Protein AF-A0A6B1HZR2-F1 (afdb_monomer)

Secondary structure (DSSP, 8-state):
-HHHHHHHHHHHHHHHHH-S-SBHHHHHHHH-TTT---EEETTEEE-HHIIIIIIIHHHH--GGGGGTS--SBTTSPPPPSS---TTTHHHHHHHHHHHHHH-TTTEEEETTEEEE-THHHHTHHHHHT---TTSPPPTTS-HHHHHHGGGS-HHHHHT--TTPEEEEPP---BB-B-TTTSSBPPP----

Sequence (191 aa):
AYWINAYNAFTLRGVIDAYPIASVKDAFALSGFFNRQGFVAGGQEMTLDHVENKIIRPTYQEPRIHFAVNCAALSCPQLENRAFTGPDLDARLERALTRFAQDPNHVRLQGKQLHLSKILDWYGEDFTAWFPPDRPNPENMPTIVNYLRPYLLPDLAAGLTEDIAIEYNNYDWALNEDKETGSPRPAADSP

Mean predicted aligned error: 7.38 Å

Radius of gyration: 17.28 Å; Cα contacts (8 Å, |Δi|>4): 250; chains: 1; bounding box: 42×37×46 Å

Solvent-accessible surface area (backbone atoms only — not comparable to full-atom values): 11062 Å² total; per-residue (Å²): 69,69,66,49,41,50,46,36,51,50,44,52,49,47,52,61,75,47,55,87,62,72,27,39,59,49,38,35,66,80,56,40,46,53,72,36,71,74,45,74,56,97,92,38,75,37,21,53,48,45,50,45,70,68,42,48,47,76,72,64,68,55,53,46,49,71,27,60,43,36,73,59,18,56,65,41,42,75,72,70,96,62,79,59,42,78,95,52,33,67,68,46,33,50,50,32,39,33,52,45,41,57,32,67,89,34,33,39,76,56,89,62,34,39,38,32,34,40,65,61,64,80,47,38,72,55,51,68,77,62,54,57,93,93,51,66,80,57,94,74,48,62,56,69,59,61,65,46,44,87,40,34,48,70,72,59,46,71,65,66,57,80,83,52,41,78,44,67,43,86,76,49,46,40,43,46,56,27,87,89,74,78,40,66,58,73,74,79,78,74,130

Structure (mmCIF, N/CA/C/O backbone):
data_AF-A0A6B1HZR2-F1
#
_entry.id   AF-A0A6B1HZR2-F1
#
loop_
_atom_site.group_PDB
_atom_site.id
_atom_site.type_symbol
_atom_site.label_atom_id
_atom_site.label_alt_id
_atom_site.label_comp_id
_atom_site.label_asym_id
_atom_site.label_entity_id
_atom_site.label_seq_id
_atom_site.pdbx_PDB_ins_code
_atom_site.Cartn_x
_atom_site.Cartn_y
_atom_site.Cartn_z
_atom_site.occupancy
_atom_site.B_iso_or_equiv
_atom_site.auth_seq_id
_atom_site.auth_comp_id
_atom_site.auth_asym_id
_atom_site.auth_atom_id
_atom_site.pdbx_PDB_model_num
ATOM 1 N N . ALA A 1 1 ? 9.552 8.557 -5.960 1.00 92.44 1 ALA A N 1
ATOM 2 C CA . ALA A 1 1 ? 8.987 8.664 -7.325 1.00 92.44 1 ALA A CA 1
A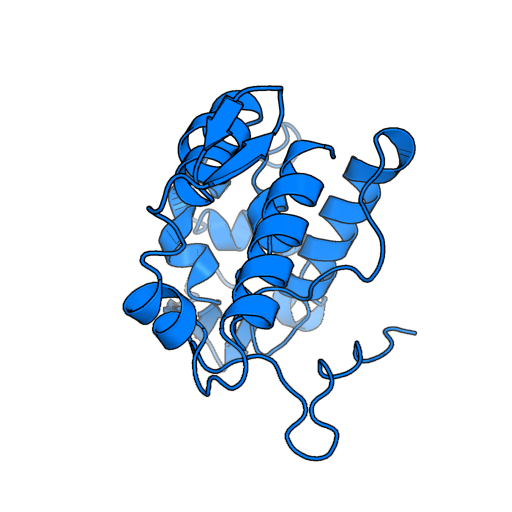TOM 3 C C . ALA A 1 1 ? 9.552 7.598 -8.266 1.00 92.44 1 ALA A C 1
ATOM 5 O O . ALA A 1 1 ? 8.811 6.687 -8.602 1.00 92.44 1 ALA A O 1
ATOM 6 N N . TYR A 1 2 ? 10.843 7.647 -8.635 1.00 94.56 2 TYR A N 1
ATOM 7 C CA . TYR A 1 2 ? 11.458 6.685 -9.571 1.00 94.56 2 TYR A CA 1
ATOM 8 C C . TYR A 1 2 ? 11.161 5.215 -9.235 1.00 94.56 2 TYR A C 1
ATOM 10 O O . TYR A 1 2 ? 10.601 4.507 -10.063 1.00 94.56 2 TYR A O 1
ATOM 18 N N . TRP A 1 3 ? 11.457 4.781 -8.007 1.00 94.56 3 TRP A N 1
ATOM 19 C CA . TRP A 1 3 ? 11.286 3.382 -7.606 1.00 94.56 3 TRP A CA 1
ATOM 20 C C . TRP A 1 3 ? 9.829 2.913 -7.551 1.00 94.56 3 TRP A C 1
ATOM 22 O O . TRP A 1 3 ? 9.547 1.792 -7.952 1.00 94.56 3 TRP A O 1
ATOM 32 N N . ILE A 1 4 ? 8.898 3.781 -7.141 1.00 94.00 4 ILE A N 1
ATOM 33 C CA . ILE A 1 4 ? 7.454 3.487 -7.178 1.00 94.00 4 ILE A CA 1
ATOM 34 C C . ILE A 1 4 ? 7.008 3.275 -8.629 1.00 94.00 4 ILE A C 1
ATOM 36 O O . ILE A 1 4 ? 6.320 2.308 -8.937 1.00 94.00 4 ILE A O 1
ATOM 40 N N . ASN A 1 5 ? 7.444 4.152 -9.539 1.00 93.62 5 ASN A N 1
ATOM 41 C CA . ASN A 1 5 ? 7.127 4.016 -10.959 1.00 93.62 5 ASN A CA 1
ATOM 42 C C . ASN A 1 5 ? 7.742 2.754 -11.563 1.00 93.62 5 ASN A C 1
ATOM 44 O O . ASN A 1 5 ? 7.073 2.085 -12.339 1.00 93.62 5 ASN A O 1
ATOM 48 N N . ALA A 1 6 ? 8.991 2.430 -11.212 1.00 92.50 6 ALA A N 1
ATOM 49 C CA . ALA A 1 6 ? 9.651 1.211 -11.663 1.00 92.50 6 ALA A CA 1
ATOM 50 C C . ALA A 1 6 ? 8.878 -0.028 -11.196 1.00 92.50 6 ALA A C 1
ATOM 52 O O . ALA A 1 6 ? 8.518 -0.853 -12.027 1.00 92.50 6 ALA A O 1
ATOM 53 N N . TYR A 1 7 ? 8.531 -0.103 -9.906 1.00 91.12 7 TYR A N 1
ATOM 54 C CA . TYR A 1 7 ? 7.721 -1.190 -9.355 1.00 91.12 7 TYR A CA 1
ATOM 55 C C . TYR A 1 7 ? 6.387 -1.332 -10.098 1.00 91.12 7 TYR A C 1
ATOM 57 O O . TYR A 1 7 ? 6.088 -2.390 -10.643 1.00 91.12 7 TYR A O 1
ATOM 65 N N . ASN A 1 8 ? 5.612 -0.249 -10.204 1.00 91.75 8 ASN A N 1
ATOM 66 C CA . ASN A 1 8 ? 4.303 -0.286 -10.858 1.00 91.75 8 ASN A CA 1
ATOM 67 C C . ASN A 1 8 ? 4.404 -0.655 -12.347 1.00 91.75 8 ASN A C 1
ATOM 69 O O . ASN A 1 8 ? 3.592 -1.433 -12.844 1.00 91.75 8 ASN A O 1
ATOM 73 N N . ALA A 1 9 ? 5.410 -0.140 -13.061 1.00 90.19 9 ALA A N 1
ATOM 74 C CA . ALA A 1 9 ? 5.643 -0.476 -14.463 1.00 90.19 9 ALA A CA 1
ATOM 75 C C . ALA A 1 9 ? 6.037 -1.946 -14.643 1.00 90.19 9 ALA A C 1
ATOM 77 O O . ALA A 1 9 ? 5.557 -2.597 -15.570 1.00 90.19 9 ALA A O 1
ATOM 78 N N . PHE A 1 10 ? 6.878 -2.477 -13.754 1.00 87.69 10 PHE A N 1
ATOM 79 C CA . PHE A 1 10 ? 7.246 -3.887 -13.753 1.00 87.69 10 PHE A CA 1
ATOM 80 C C . PHE A 1 10 ? 6.015 -4.750 -13.508 1.00 87.69 10 PHE A C 1
ATOM 82 O O . PHE A 1 10 ? 5.742 -5.600 -14.350 1.00 87.69 10 PHE A O 1
ATOM 89 N N . THR A 1 11 ? 5.207 -4.467 -12.476 1.00 86.50 11 THR A N 1
ATOM 90 C CA . THR A 1 11 ? 3.944 -5.182 -12.221 1.00 86.50 11 THR A CA 1
ATOM 91 C C . THR A 1 11 ? 3.042 -5.204 -13.452 1.00 86.50 11 THR A C 1
ATOM 93 O O . THR A 1 11 ? 2.624 -6.278 -13.883 1.00 86.50 11 THR A O 1
ATOM 96 N N . LEU A 1 12 ? 2.780 -4.039 -14.056 1.00 86.38 12 LEU A N 1
ATOM 97 C CA . LEU A 1 12 ? 1.955 -3.940 -15.264 1.00 86.38 12 LEU A CA 1
ATOM 98 C C . LEU A 1 12 ? 2.519 -4.782 -16.409 1.00 86.38 12 LEU A C 1
ATOM 100 O O . LEU A 1 12 ? 1.776 -5.509 -17.066 1.00 86.38 12 LEU A O 1
ATOM 104 N N . ARG A 1 13 ? 3.835 -4.714 -16.632 1.00 84.88 13 ARG A N 1
ATOM 105 C CA . ARG A 1 13 ? 4.503 -5.493 -17.674 1.00 84.88 13 ARG A CA 1
ATOM 106 C C . ARG A 1 13 ? 4.312 -6.994 -17.465 1.00 84.88 13 ARG A C 1
ATOM 108 O O . ARG A 1 13 ? 3.997 -7.691 -18.420 1.00 84.88 13 ARG A O 1
ATOM 115 N N . GLY A 1 14 ? 4.443 -7.472 -16.231 1.00 81.56 14 GLY A N 1
ATOM 116 C CA . GLY A 1 14 ? 4.223 -8.878 -15.902 1.00 81.56 14 GLY A CA 1
ATOM 117 C C . GLY A 1 14 ? 2.822 -9.379 -16.151 1.00 81.56 14 GLY A C 1
ATOM 118 O O . GLY A 1 14 ? 2.646 -10.470 -16.683 1.00 81.56 14 GLY A O 1
ATOM 119 N N . VAL A 1 15 ? 1.833 -8.576 -15.762 1.00 82.25 15 VAL A N 1
ATOM 120 C CA . VAL A 1 15 ? 0.427 -8.889 -16.021 1.00 82.25 15 VAL A CA 1
ATOM 121 C C . VAL A 1 15 ? 0.183 -8.985 -17.524 1.00 82.25 15 VAL A C 1
ATOM 123 O O . VAL A 1 15 ? -0.423 -9.954 -17.967 1.00 82.25 15 VAL A O 1
ATOM 126 N N . ILE A 1 16 ? 0.696 -8.029 -18.307 1.00 83.88 16 ILE A N 1
ATOM 127 C CA . ILE A 1 16 ? 0.561 -8.021 -19.771 1.00 83.88 16 ILE A CA 1
ATOM 128 C C . ILE A 1 16 ? 1.241 -9.243 -20.400 1.00 83.88 16 ILE A C 1
ATOM 130 O O . ILE A 1 16 ? 0.634 -9.903 -21.238 1.00 83.88 16 ILE A O 1
ATOM 134 N N . ASP A 1 17 ? 2.473 -9.564 -19.997 1.00 81.50 17 ASP A N 1
ATOM 135 C CA . ASP A 1 17 ? 3.238 -10.684 -20.564 1.00 81.50 17 ASP A CA 1
ATOM 136 C C . ASP A 1 17 ? 2.620 -12.054 -20.224 1.00 81.50 17 ASP A C 1
ATOM 138 O O . ASP A 1 17 ? 2.790 -13.010 -20.980 1.00 81.50 17 ASP A O 1
ATOM 142 N N . ALA A 1 18 ? 1.912 -12.162 -19.095 1.00 80.12 18 ALA A N 1
ATOM 143 C CA . ALA A 1 18 ? 1.237 -13.389 -18.676 1.00 80.12 18 ALA A CA 1
ATOM 144 C C . ALA A 1 18 ? -0.209 -13.497 -19.187 1.00 80.12 18 ALA A C 1
ATOM 146 O O . ALA A 1 18 ? -0.793 -14.575 -19.098 1.00 80.12 18 ALA A O 1
ATOM 147 N N . TYR A 1 19 ? -0.800 -12.408 -19.689 1.00 81.56 19 TYR A N 1
ATOM 148 C CA . TYR A 1 19 ? -2.215 -12.362 -20.050 1.00 81.56 19 TYR A CA 1
ATOM 149 C C . TYR A 1 19 ? -2.570 -13.390 -21.148 1.00 81.56 19 TYR A C 1
ATOM 151 O O . TYR A 1 19 ? -1.820 -13.524 -22.120 1.00 81.56 19 TYR A O 1
ATOM 159 N N . PRO A 1 20 ? -3.732 -14.076 -21.065 1.00 87.19 20 PRO A N 1
ATOM 160 C CA . PRO A 1 20 ? -4.778 -13.961 -20.041 1.00 87.19 20 PRO A CA 1
ATOM 161 C C . PRO A 1 20 ? -4.516 -14.797 -18.775 1.00 87.19 20 PRO A C 1
ATOM 163 O O . PRO A 1 20 ? -4.162 -15.971 -18.856 1.00 87.19 20 PRO A O 1
ATOM 166 N N . ILE A 1 21 ? -4.778 -14.210 -17.600 1.00 80.62 21 ILE A N 1
ATOM 167 C CA . ILE A 1 21 ? -4.724 -14.874 -16.284 1.00 80.62 21 ILE A CA 1
ATOM 168 C C . ILE A 1 21 ? -5.950 -14.515 -15.447 1.00 80.62 21 ILE A C 1
ATOM 170 O O . ILE A 1 21 ? -6.425 -13.385 -15.494 1.00 80.62 21 ILE A O 1
ATOM 174 N N . ALA A 1 22 ? -6.430 -15.455 -14.634 1.00 79.62 22 ALA A N 1
ATOM 175 C CA . ALA A 1 22 ? -7.539 -15.201 -13.713 1.00 79.62 22 ALA A CA 1
ATOM 176 C C . ALA A 1 22 ? -7.063 -14.590 -12.385 1.00 79.62 22 ALA A C 1
ATOM 178 O O . ALA A 1 22 ? -7.787 -13.832 -11.735 1.00 79.62 22 ALA A O 1
ATOM 179 N N . SER A 1 23 ? -5.844 -14.927 -11.967 1.00 79.75 23 SER A N 1
ATOM 180 C CA . SER A 1 23 ? -5.246 -14.470 -10.720 1.00 79.75 23 SER A CA 1
ATOM 181 C C . SER A 1 23 ? -3.863 -13.908 -10.975 1.00 79.75 23 SER A C 1
ATOM 183 O O . SER A 1 23 ? -3.081 -14.473 -11.740 1.00 79.75 23 SER A O 1
ATOM 185 N N . VAL A 1 24 ? -3.498 -12.838 -10.270 1.00 75.81 24 VAL A N 1
ATOM 186 C CA . VAL A 1 24 ? -2.119 -12.338 -10.353 1.00 75.81 24 VAL A CA 1
ATOM 187 C C . VAL A 1 24 ? -1.144 -13.351 -9.754 1.00 75.81 24 VAL A C 1
ATOM 189 O O . VAL A 1 24 ? -0.000 -13.441 -10.189 1.00 75.81 24 VAL A O 1
ATOM 192 N N . LYS A 1 25 ? -1.618 -14.227 -8.852 1.00 72.56 25 LYS A N 1
ATOM 193 C CA . LYS A 1 25 ? -0.845 -15.399 -8.421 1.00 72.56 25 LYS A CA 1
ATOM 194 C C . LYS A 1 25 ? -0.470 -16.318 -9.574 1.00 72.56 25 LYS A C 1
ATOM 196 O O . LYS A 1 25 ? 0.574 -16.945 -9.478 1.00 72.56 25 LYS A O 1
ATOM 201 N N . ASP A 1 26 ? -1.257 -16.383 -10.643 1.00 68.44 26 ASP A N 1
ATOM 202 C CA . ASP A 1 26 ? -0.931 -17.209 -11.805 1.00 68.44 26 ASP A CA 1
ATOM 203 C C . ASP A 1 26 ? 0.209 -16.572 -12.600 1.00 68.44 26 ASP A C 1
ATOM 205 O O . ASP A 1 26 ? 1.157 -17.270 -12.947 1.00 68.44 26 ASP A O 1
ATOM 209 N N . ALA A 1 27 ? 0.215 -15.242 -12.773 1.00 64.81 27 ALA A N 1
ATOM 210 C CA . ALA A 1 27 ? 1.408 -14.533 -13.253 1.00 64.81 27 ALA A CA 1
ATOM 211 C C . ALA A 1 27 ? 2.613 -14.784 -12.334 1.00 64.81 27 ALA A C 1
ATOM 213 O O . ALA A 1 27 ? 3.729 -14.998 -12.811 1.00 64.81 27 ALA A O 1
ATOM 214 N N . PHE A 1 28 ? 2.397 -14.807 -11.017 1.00 66.69 28 PHE A N 1
ATOM 215 C CA . PHE A 1 28 ? 3.460 -15.040 -10.041 1.00 66.69 28 PHE A CA 1
ATOM 216 C C . PHE A 1 28 ? 3.982 -16.486 -10.060 1.00 66.69 28 PHE A C 1
ATOM 218 O O . PHE A 1 28 ? 5.185 -16.685 -9.903 1.00 66.69 28 PHE A O 1
ATOM 225 N N . ALA A 1 29 ? 3.120 -17.475 -10.304 1.00 55.06 29 ALA A N 1
ATOM 226 C CA . ALA A 1 29 ? 3.434 -18.903 -10.287 1.00 55.06 29 ALA A CA 1
ATOM 227 C C . ALA A 1 29 ? 3.958 -19.420 -11.636 1.00 55.06 29 ALA A C 1
ATOM 229 O O . ALA A 1 29 ? 4.918 -20.186 -11.656 1.00 55.06 29 ALA A O 1
ATOM 230 N N . LEU A 1 30 ? 3.383 -18.977 -12.759 1.00 51.00 30 LEU A N 1
ATOM 231 C CA . LEU A 1 30 ? 3.828 -19.347 -14.109 1.00 51.00 30 LEU A CA 1
ATOM 232 C C . LEU A 1 30 ? 5.169 -18.688 -14.473 1.00 51.00 30 LEU A C 1
ATOM 234 O O . LEU A 1 30 ? 5.921 -19.235 -15.280 1.00 51.00 30 LEU A O 1
ATOM 238 N N . SER A 1 31 ? 5.497 -17.551 -13.846 1.00 48.09 31 SER A N 1
ATOM 239 C CA . SER A 1 31 ? 6.676 -16.750 -14.206 1.00 48.09 31 SER A CA 1
ATOM 240 C C . SER A 1 31 ? 7.700 -16.566 -13.084 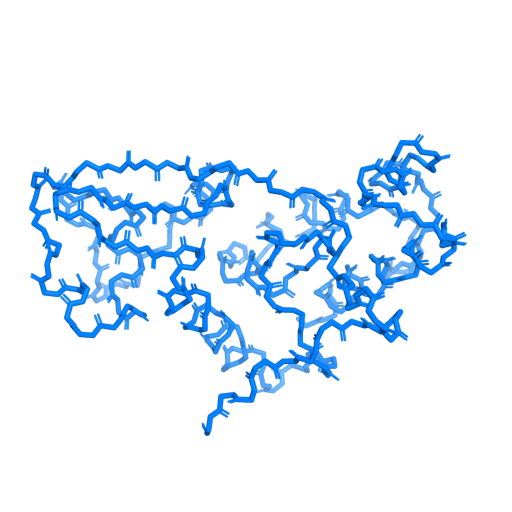1.00 48.09 31 SER A C 1
ATOM 242 O O . SER A 1 31 ? 8.762 -16.011 -13.349 1.00 48.09 31 SER A O 1
ATOM 244 N N . GLY A 1 32 ? 7.427 -16.972 -11.838 1.00 52.25 32 GLY A N 1
ATOM 245 C CA . GLY A 1 32 ? 8.293 -16.642 -10.696 1.00 52.25 32 GLY A CA 1
ATOM 246 C C . GLY A 1 32 ? 8.437 -15.130 -10.485 1.00 52.25 32 GLY A C 1
ATOM 247 O O . GLY A 1 32 ? 9.472 -14.666 -10.041 1.00 52.25 32 GLY A O 1
ATOM 248 N N . PHE A 1 33 ? 7.428 -14.350 -10.853 1.00 55.19 33 PHE A N 1
ATOM 249 C CA . PHE A 1 33 ? 7.514 -12.934 -11.223 1.00 55.19 33 PHE A CA 1
ATOM 250 C C . PHE A 1 33 ? 8.142 -11.964 -10.198 1.00 55.19 33 PHE A C 1
ATOM 252 O O . PHE A 1 33 ? 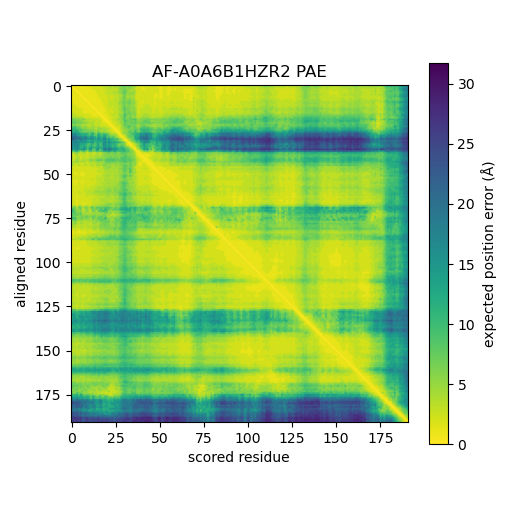8.889 -11.067 -10.577 1.00 55.19 33 PHE A O 1
ATOM 259 N N . PHE A 1 34 ? 7.904 -12.165 -8.897 1.00 53.06 34 PHE A N 1
ATOM 260 C CA . PHE A 1 34 ? 8.562 -11.378 -7.840 1.00 53.06 34 PHE A CA 1
ATOM 261 C C . PHE A 1 34 ? 10.024 -11.767 -7.597 1.00 53.06 34 PHE A C 1
ATOM 263 O O . PHE A 1 34 ? 10.741 -11.017 -6.941 1.00 53.06 34 PHE A O 1
ATOM 270 N N . ASN A 1 35 ? 10.455 -12.920 -8.115 1.00 53.09 35 ASN A N 1
ATOM 271 C CA . ASN A 1 35 ? 11.746 -13.559 -7.852 1.00 53.09 35 ASN A CA 1
ATOM 272 C C . ASN A 1 35 ? 12.561 -13.848 -9.127 1.00 53.09 35 ASN A C 1
ATOM 274 O O . ASN A 1 35 ? 13.740 -14.186 -9.032 1.00 53.09 35 ASN A O 1
ATOM 278 N N . ARG A 1 36 ? 11.973 -13.715 -10.323 1.00 58.22 36 ARG A N 1
ATOM 279 C CA . ARG A 1 36 ? 12.692 -13.767 -11.595 1.00 58.22 36 ARG A CA 1
ATOM 280 C C . ARG A 1 36 ? 13.429 -12.448 -11.771 1.00 58.22 36 ARG A C 1
ATOM 282 O O . ARG A 1 36 ? 12.815 -11.388 -11.860 1.00 58.22 36 ARG A O 1
ATOM 289 N N . GLN A 1 37 ? 14.752 -12.536 -11.810 1.00 57.50 37 GLN A N 1
ATOM 290 C CA . GLN A 1 37 ? 15.606 -11.484 -12.348 1.00 57.50 37 GLN A CA 1
ATOM 291 C C . GLN A 1 37 ? 15.177 -11.234 -13.806 1.00 57.50 37 GLN A C 1
ATOM 293 O O . GLN A 1 37 ? 14.872 -12.185 -14.531 1.00 57.50 37 GLN A O 1
ATOM 298 N N . GLY A 1 38 ? 15.021 -9.965 -14.186 1.00 68.88 38 GLY A N 1
ATOM 299 C CA . GLY A 1 38 ? 14.694 -9.613 -15.572 1.00 68.88 38 GLY A CA 1
ATOM 300 C C . GLY A 1 38 ? 14.335 -8.148 -15.788 1.00 68.88 38 GLY A C 1
ATOM 301 O O . GLY A 1 38 ? 14.426 -7.643 -16.906 1.00 68.88 38 GLY A O 1
ATOM 302 N N . PHE A 1 39 ? 13.953 -7.437 -14.728 1.00 81.50 39 PHE A N 1
ATOM 303 C CA . PHE A 1 39 ? 13.662 -6.016 -14.821 1.00 81.50 39 PHE A CA 1
ATOM 304 C C . PHE A 1 39 ? 14.905 -5.179 -14.557 1.00 81.50 39 PHE A C 1
ATOM 306 O O . PHE A 1 39 ? 15.593 -5.381 -13.561 1.00 81.50 39 PHE A O 1
ATOM 313 N N . VAL A 1 40 ? 15.176 -4.211 -15.431 1.00 84.88 40 VAL A N 1
ATOM 314 C CA . VAL A 1 40 ? 16.328 -3.318 -15.288 1.00 84.88 40 VAL A CA 1
ATOM 315 C C . VAL A 1 40 ? 15.871 -1.960 -14.763 1.00 84.88 40 VAL A C 1
ATOM 317 O O . VAL A 1 40 ? 15.142 -1.235 -15.439 1.00 84.88 40 VAL A O 1
ATOM 320 N N . ALA A 1 41 ? 16.339 -1.593 -13.570 1.00 87.12 41 ALA A N 1
ATOM 321 C CA . ALA A 1 41 ? 16.208 -0.252 -12.999 1.00 87.12 41 ALA A CA 1
ATOM 322 C C . ALA A 1 41 ? 17.526 0.159 -12.332 1.00 87.12 41 ALA A C 1
ATOM 324 O O . ALA A 1 41 ? 18.270 -0.674 -11.829 1.00 87.12 41 ALA A O 1
ATOM 325 N N . GLY A 1 42 ? 17.878 1.445 -12.387 1.00 84.25 42 GLY A N 1
ATOM 326 C CA . GLY A 1 42 ? 19.160 1.934 -11.864 1.00 84.25 42 GLY A CA 1
ATOM 327 C C . GLY A 1 42 ? 20.396 1.284 -12.507 1.00 84.25 42 GLY A C 1
ATOM 328 O O . GLY A 1 42 ? 21.462 1.285 -11.904 1.00 84.25 42 GLY A O 1
ATOM 329 N N . GLY A 1 43 ? 20.258 0.701 -13.705 1.00 86.94 43 GLY A N 1
ATOM 330 C CA . GLY A 1 43 ? 21.330 -0.032 -14.387 1.00 86.94 43 GLY A CA 1
ATOM 331 C C . GLY A 1 43 ? 21.587 -1.445 -13.850 1.00 86.94 43 GLY A C 1
ATOM 332 O O . GLY A 1 43 ? 22.572 -2.060 -14.247 1.00 86.94 43 GLY A O 1
ATOM 333 N N . GLN A 1 44 ? 20.728 -1.965 -12.971 1.00 86.94 44 GLN A N 1
ATOM 334 C CA . GLN A 1 44 ? 20.850 -3.307 -12.408 1.00 86.94 44 GLN A CA 1
ATOM 335 C C . GLN A 1 44 ? 19.605 -4.135 -12.698 1.00 86.94 44 GLN A C 1
ATOM 337 O O . GLN A 1 44 ? 18.485 -3.623 -12.708 1.00 86.94 44 GLN A O 1
ATOM 342 N N . GLU A 1 45 ? 19.818 -5.424 -12.930 1.00 88.00 45 GLU A N 1
ATOM 343 C CA . GLU A 1 45 ? 18.741 -6.396 -13.015 1.00 88.00 45 GLU A CA 1
ATOM 344 C C . GLU A 1 45 ? 18.242 -6.726 -11.609 1.00 88.00 45 GLU A C 1
ATOM 346 O O . GLU A 1 45 ? 19.023 -7.030 -10.706 1.00 88.00 45 GLU A O 1
ATOM 351 N N . MET A 1 46 ? 16.933 -6.641 -11.415 1.00 86.69 46 MET A N 1
ATOM 352 C CA . MET A 1 46 ? 16.307 -6.828 -10.118 1.00 86.69 46 MET A CA 1
ATOM 353 C C . MET A 1 46 ? 14.903 -7.395 -10.252 1.00 86.69 46 MET A C 1
ATOM 355 O O . MET A 1 46 ? 14.325 -7.479 -11.336 1.00 86.69 46 MET A O 1
ATOM 359 N N . THR A 1 47 ? 14.372 -7.801 -9.109 1.00 85.44 47 THR A N 1
ATOM 360 C CA . THR A 1 47 ? 13.020 -8.320 -8.974 1.00 85.44 47 THR A CA 1
ATOM 361 C C . THR A 1 47 ? 12.130 -7.286 -8.284 1.00 85.44 47 THR A C 1
ATOM 363 O O . THR A 1 47 ? 12.630 -6.342 -7.667 1.00 85.44 47 THR A O 1
ATOM 366 N N . LEU A 1 48 ? 10.808 -7.454 -8.355 1.00 84.44 48 LEU A N 1
ATOM 367 C CA . LEU A 1 48 ? 9.875 -6.587 -7.625 1.00 84.44 48 LEU A CA 1
ATOM 368 C C . LEU A 1 48 ? 10.094 -6.641 -6.106 1.00 84.44 48 LEU A C 1
ATOM 370 O O . LEU A 1 48 ? 10.097 -5.594 -5.461 1.00 84.44 48 LEU A O 1
ATOM 374 N N . ASP A 1 49 ? 10.354 -7.834 -5.555 1.00 85.00 49 ASP A N 1
ATOM 375 C CA . ASP A 1 49 ? 10.692 -7.999 -4.135 1.00 85.00 49 ASP A CA 1
ATOM 376 C C . ASP A 1 49 ? 11.947 -7.199 -3.772 1.00 85.00 49 ASP A C 1
ATOM 378 O O . ASP A 1 49 ? 11.977 -6.496 -2.765 1.00 85.00 49 ASP A O 1
ATOM 382 N N . HIS A 1 50 ? 12.966 -7.230 -4.634 1.00 88.38 50 HIS A N 1
ATOM 383 C CA . HIS A 1 50 ? 14.179 -6.453 -4.420 1.00 88.38 50 HIS A CA 1
ATOM 384 C C . HIS A 1 50 ? 13.890 -4.945 -4.404 1.00 88.38 50 HIS A C 1
ATOM 386 O O . HIS A 1 50 ? 14.339 -4.241 -3.498 1.00 88.38 50 HIS A O 1
ATOM 392 N N . VAL A 1 51 ? 13.114 -4.444 -5.371 1.00 89.94 51 VAL A N 1
ATOM 393 C CA . VAL A 1 51 ? 12.731 -3.025 -5.425 1.00 89.94 51 VAL A CA 1
ATOM 394 C C . VAL A 1 51 ? 12.023 -2.606 -4.136 1.00 89.94 51 VAL A C 1
ATOM 396 O O . VAL A 1 51 ? 12.397 -1.608 -3.527 1.00 89.94 51 VAL A O 1
ATOM 399 N N . GLU A 1 52 ? 11.027 -3.360 -3.687 1.00 90.00 52 GLU A N 1
ATOM 400 C CA . GLU A 1 52 ? 10.225 -2.993 -2.519 1.00 90.00 52 GLU A CA 1
ATOM 401 C C . GLU A 1 52 ? 10.982 -3.195 -1.203 1.00 90.00 52 GLU A C 1
ATOM 403 O O . GLU A 1 52 ? 11.165 -2.251 -0.431 1.00 90.00 52 GLU A O 1
ATOM 408 N N . ASN A 1 53 ? 11.473 -4.412 -0.966 1.00 89.81 53 ASN A N 1
ATOM 409 C CA . ASN A 1 53 ? 11.974 -4.855 0.332 1.00 89.81 53 ASN A CA 1
ATOM 410 C C . ASN A 1 53 ? 13.472 -4.606 0.538 1.00 89.81 53 ASN A C 1
ATOM 412 O O . ASN A 1 53 ? 13.933 -4.622 1.680 1.00 89.81 53 ASN A O 1
ATOM 416 N N . LYS A 1 54 ? 14.253 -4.384 -0.529 1.00 91.94 54 LYS A N 1
ATOM 417 C CA . LYS A 1 54 ? 15.699 -4.096 -0.430 1.00 91.94 54 LYS A CA 1
ATOM 418 C C . LYS A 1 54 ? 16.057 -2.656 -0.767 1.00 91.94 54 LYS A C 1
ATOM 420 O O . LYS A 1 54 ? 17.102 -2.196 -0.318 1.00 91.94 54 LYS A O 1
ATOM 425 N N . ILE A 1 55 ? 15.197 -1.941 -1.494 1.00 93.19 55 ILE A N 1
ATOM 426 C CA . ILE A 1 55 ? 15.432 -0.543 -1.864 1.00 93.19 55 ILE A CA 1
ATOM 427 C C . ILE A 1 55 ? 14.420 0.381 -1.189 1.00 93.19 55 ILE A C 1
ATOM 429 O O . ILE A 1 55 ? 14.818 1.153 -0.321 1.00 93.19 55 ILE A O 1
ATOM 433 N N . ILE A 1 56 ? 13.133 0.332 -1.552 1.00 92.81 56 ILE A N 1
ATOM 434 C CA . ILE A 1 56 ? 12.162 1.364 -1.152 1.00 92.81 56 ILE A CA 1
ATOM 435 C C . ILE A 1 56 ? 11.969 1.404 0.369 1.00 92.81 56 ILE A C 1
ATOM 437 O O . ILE A 1 56 ? 12.234 2.437 0.988 1.00 92.81 56 ILE A O 1
ATOM 441 N N . ARG A 1 57 ? 11.523 0.293 0.966 1.00 91.94 57 ARG A N 1
ATOM 442 C CA . ARG A 1 57 ? 11.188 0.214 2.394 1.00 91.94 57 ARG A CA 1
ATOM 443 C C . ARG A 1 57 ? 12.363 0.606 3.304 1.00 91.94 57 ARG A C 1
ATOM 445 O O . ARG A 1 57 ? 12.201 1.553 4.073 1.00 91.94 57 ARG A O 1
ATOM 452 N N . PRO A 1 58 ? 13.559 -0.016 3.201 1.00 92.25 58 PRO A N 1
ATOM 453 C CA . PRO A 1 58 ? 14.666 0.305 4.106 1.00 92.25 58 PRO A CA 1
ATOM 454 C C . PRO A 1 58 ? 15.284 1.690 3.863 1.00 92.25 58 PRO A C 1
ATOM 456 O O . PRO A 1 58 ? 15.782 2.303 4.807 1.00 92.25 58 PRO A O 1
ATOM 459 N N . THR A 1 59 ? 15.267 2.195 2.622 1.00 92.94 59 THR A N 1
ATOM 460 C CA . THR A 1 59 ? 15.915 3.476 2.282 1.00 92.94 59 THR A CA 1
ATOM 461 C C . THR A 1 59 ? 15.072 4.674 2.690 1.00 92.94 59 THR A C 1
ATOM 463 O O . THR A 1 59 ? 15.616 5.659 3.183 1.00 92.94 59 THR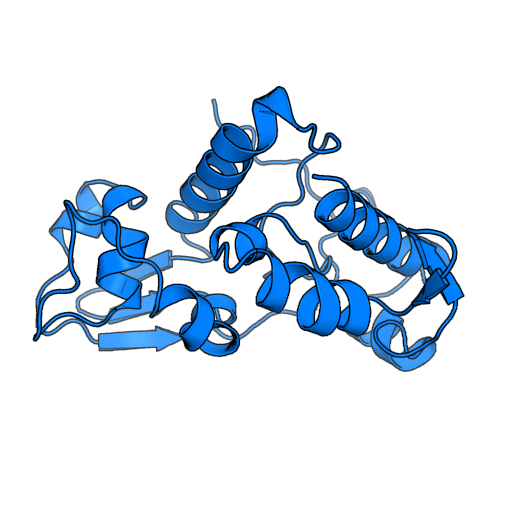 A O 1
ATOM 466 N N . TYR A 1 60 ? 13.759 4.619 2.446 1.00 90.94 60 TYR A N 1
ATOM 467 C CA . TYR A 1 60 ? 12.888 5.784 2.614 1.00 90.94 60 TYR A CA 1
ATOM 468 C C . TYR A 1 60 ? 12.056 5.744 3.889 1.00 90.94 60 TYR A C 1
ATOM 470 O O . TYR A 1 60 ? 11.689 6.813 4.364 1.00 90.94 60 TYR A O 1
ATOM 478 N N . GLN A 1 61 ? 11.757 4.553 4.429 1.00 90.38 61 GLN A N 1
ATOM 479 C CA . GLN A 1 61 ? 10.940 4.391 5.642 1.00 90.38 61 GLN A CA 1
ATOM 480 C C . GLN A 1 61 ? 9.622 5.188 5.565 1.00 90.38 61 GLN A C 1
ATOM 482 O O . GLN A 1 61 ? 9.163 5.790 6.532 1.00 90.38 61 GLN A O 1
ATOM 487 N N . GLU A 1 62 ? 9.036 5.224 4.367 1.00 91.94 62 GLU A N 1
ATOM 488 C CA . GLU A 1 62 ? 7.839 5.994 4.044 1.00 91.94 62 GLU A CA 1
ATOM 489 C C . GLU A 1 62 ? 6.651 5.028 3.929 1.00 91.94 62 GLU A C 1
ATOM 491 O O . GLU A 1 62 ? 6.505 4.379 2.893 1.00 91.94 62 GLU A O 1
ATOM 496 N N . PRO A 1 63 ? 5.797 4.892 4.955 1.00 91.44 63 PRO A N 1
ATOM 497 C CA . PRO A 1 63 ? 4.717 3.903 4.961 1.00 91.44 63 PRO A CA 1
ATOM 498 C C . PRO A 1 63 ? 3.668 4.134 3.873 1.00 91.44 63 PRO A C 1
ATOM 500 O O . PRO A 1 63 ? 3.010 3.183 3.447 1.00 91.44 63 PRO A O 1
ATOM 503 N N . ARG A 1 64 ? 3.519 5.370 3.369 1.00 93.38 64 ARG A N 1
ATOM 504 C CA . ARG A 1 64 ? 2.530 5.666 2.323 1.00 93.38 64 ARG A CA 1
ATOM 505 C C . ARG A 1 64 ? 2.831 4.956 0.999 1.00 93.38 64 ARG A C 1
ATOM 507 O O . ARG A 1 64 ? 1.954 4.875 0.139 1.00 93.38 64 ARG A O 1
ATOM 514 N N . ILE A 1 65 ? 4.037 4.397 0.830 1.00 92.31 65 ILE A N 1
ATOM 515 C CA . ILE A 1 65 ? 4.386 3.595 -0.350 1.00 92.31 65 ILE A CA 1
ATOM 516 C C . ILE A 1 65 ? 3.470 2.381 -0.522 1.00 92.31 65 ILE A C 1
ATOM 518 O O . ILE A 1 65 ? 3.147 2.067 -1.663 1.00 92.31 65 ILE A O 1
ATOM 522 N N . HIS A 1 66 ? 2.966 1.778 0.561 1.00 91.94 66 HIS A N 1
ATOM 523 C CA . HIS A 1 66 ? 2.068 0.609 0.521 1.00 91.94 66 HIS A CA 1
ATOM 524 C C . HIS A 1 66 ? 0.715 0.872 -0.131 1.00 91.94 66 HIS A C 1
ATOM 526 O O . HIS A 1 66 ? 0.020 -0.071 -0.489 1.00 91.94 66 HIS A O 1
ATOM 532 N N . PHE A 1 67 ? 0.347 2.144 -0.302 1.00 91.62 67 PHE A N 1
ATOM 533 C CA . PHE A 1 67 ? -0.877 2.568 -0.990 1.00 91.62 67 PHE A CA 1
ATOM 534 C C . PHE A 1 67 ? -0.605 3.055 -2.419 1.00 91.62 67 PHE A C 1
ATOM 536 O O . PHE A 1 67 ? -1.536 3.330 -3.171 1.00 91.62 67 PHE A O 1
ATOM 543 N N . ALA A 1 68 ? 0.671 3.181 -2.792 1.00 89.00 68 ALA A N 1
ATOM 544 C CA . ALA A 1 68 ? 1.126 3.722 -4.068 1.00 89.00 68 ALA A CA 1
ATOM 545 C C . ALA A 1 68 ? 1.804 2.675 -4.962 1.00 89.00 68 ALA A C 1
ATOM 547 O O . ALA A 1 68 ? 1.807 2.833 -6.187 1.00 89.00 68 ALA A O 1
ATOM 548 N N . VAL A 1 69 ? 2.376 1.623 -4.370 1.00 84.44 69 VAL A N 1
ATOM 549 C CA . VAL A 1 69 ? 2.821 0.433 -5.094 1.00 84.44 69 VAL A CA 1
ATOM 550 C C . VAL A 1 69 ? 1.648 -0.530 -5.245 1.00 84.44 69 VAL A C 1
ATOM 552 O O . VAL A 1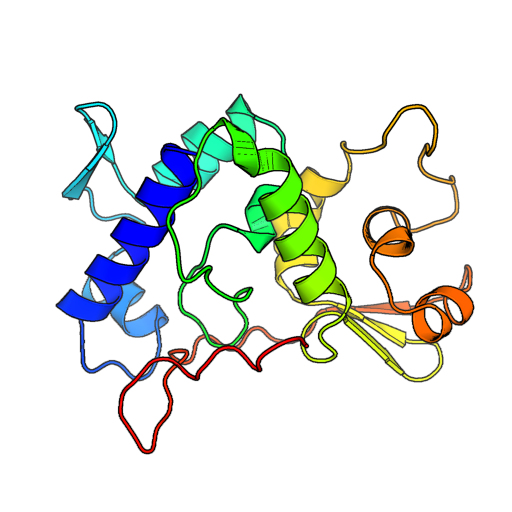 69 ? 0.880 -0.750 -4.312 1.00 84.44 69 VAL A O 1
ATOM 555 N N . ASN A 1 70 ? 1.466 -1.069 -6.444 1.00 79.31 70 ASN A N 1
ATOM 556 C CA . ASN A 1 70 ? 0.318 -1.903 -6.771 1.00 79.31 70 ASN A CA 1
ATOM 557 C C . ASN A 1 70 ? 0.781 -3.277 -7.266 1.00 79.31 70 ASN A C 1
ATOM 559 O O . ASN A 1 70 ? 1.671 -3.396 -8.107 1.00 79.31 70 ASN A O 1
ATOM 563 N N . CYS A 1 71 ? 0.131 -4.308 -6.738 1.00 77.31 71 CYS A N 1
ATOM 564 C CA . CYS A 1 71 ? 0.366 -5.721 -7.024 1.00 77.31 71 CYS A CA 1
ATOM 565 C C . CYS A 1 71 ? -0.635 -6.325 -8.032 1.00 77.31 71 CYS A C 1
ATOM 567 O O . CYS A 1 71 ? -0.707 -7.542 -8.167 1.00 77.31 71 CYS A O 1
ATOM 569 N N . ALA A 1 72 ? -1.439 -5.492 -8.698 1.00 72.94 72 ALA A N 1
ATOM 570 C CA . ALA A 1 72 ? -2.498 -5.780 -9.678 1.00 72.94 72 ALA A CA 1
ATOM 571 C C . ALA A 1 72 ? -3.674 -6.670 -9.225 1.00 72.94 72 ALA A C 1
ATOM 573 O O . ALA A 1 72 ? -4.626 -6.864 -9.984 1.00 72.94 72 ALA A O 1
ATOM 574 N N . ALA A 1 73 ? -3.633 -7.214 -8.011 1.00 74.19 73 ALA A N 1
ATOM 575 C CA . ALA A 1 73 ? -4.724 -7.985 -7.428 1.00 74.19 73 ALA A CA 1
ATOM 576 C C . ALA A 1 73 ? -5.923 -7.101 -7.042 1.00 74.19 73 ALA A C 1
ATOM 578 O O . ALA A 1 73 ? -5.782 -5.902 -6.795 1.00 74.19 73 ALA A O 1
ATOM 579 N N . LEU A 1 74 ? -7.107 -7.713 -6.970 1.00 70.25 74 LEU A N 1
ATOM 580 C CA . LEU A 1 74 ? -8.379 -7.049 -6.679 1.00 70.25 74 LEU A CA 1
ATOM 581 C C . LEU A 1 74 ? -8.373 -6.327 -5.326 1.00 70.25 74 LEU A C 1
ATOM 583 O O . LEU A 1 74 ? -8.967 -5.264 -5.196 1.00 70.25 74 LEU A O 1
ATOM 587 N N . SER A 1 75 ? -7.693 -6.889 -4.324 1.00 78.56 75 SER A N 1
ATOM 588 C CA . SER A 1 75 ? -7.533 -6.260 -3.006 1.00 78.56 75 SER A CA 1
ATOM 589 C C . SER A 1 75 ? -6.364 -5.263 -2.906 1.00 78.56 75 SER A C 1
ATOM 591 O O . SER A 1 75 ? -6.164 -4.704 -1.826 1.00 78.56 75 SER A O 1
ATOM 593 N N . CYS A 1 76 ? -5.590 -5.031 -3.979 1.00 78.25 76 CYS A N 1
ATOM 594 C CA . CYS A 1 76 ? -4.516 -4.030 -3.965 1.00 78.25 76 CYS A CA 1
ATOM 595 C C . CYS A 1 76 ? -5.110 -2.606 -3.929 1.00 78.25 76 CYS A C 1
ATOM 597 O O . CYS A 1 76 ? -6.208 -2.386 -4.445 1.00 78.25 76 CYS A O 1
ATOM 599 N N . PRO A 1 77 ? -4.366 -1.617 -3.401 1.00 76.81 77 PRO A N 1
ATOM 600 C CA . PRO A 1 77 ? -4.753 -0.217 -3.486 1.00 76.81 77 PRO A CA 1
ATOM 601 C C . PRO A 1 77 ? -4.894 0.201 -4.943 1.00 76.81 77 PRO A C 1
ATOM 603 O O . PRO A 1 77 ? -4.217 -0.330 -5.824 1.00 76.81 77 PRO A O 1
ATOM 606 N N . GLN A 1 78 ? -5.730 1.193 -5.205 1.00 79.81 78 GLN A N 1
ATOM 607 C CA . GLN A 1 78 ? -5.941 1.686 -6.556 1.00 79.81 78 GLN A CA 1
ATOM 608 C C . GLN A 1 78 ? -4.636 2.177 -7.210 1.00 79.81 78 GLN A C 1
ATOM 610 O O . GLN A 1 78 ? -3.940 3.039 -6.672 1.00 79.81 78 GLN A O 1
ATOM 615 N N . LEU A 1 79 ? -4.334 1.664 -8.408 1.00 82.81 79 LEU A N 1
ATOM 616 C CA . LEU A 1 79 ? -3.200 2.132 -9.202 1.00 82.81 79 LEU A CA 1
ATOM 617 C C . LEU A 1 79 ? -3.475 3.538 -9.754 1.00 82.81 79 LEU A C 1
ATOM 619 O O . LEU A 1 79 ? -4.514 3.802 -10.358 1.00 82.81 79 LEU A O 1
ATOM 623 N N . GLU A 1 80 ? -2.509 4.434 -9.594 1.00 83.44 80 GLU A N 1
ATOM 624 C CA . GLU A 1 80 ? -2.554 5.769 -10.185 1.00 83.44 80 GLU A CA 1
ATOM 625 C C . GLU A 1 80 ? -2.413 5.710 -11.716 1.00 83.44 80 GLU A C 1
ATOM 627 O O . GLU A 1 80 ? -1.509 5.071 -12.253 1.00 83.44 80 GLU A O 1
ATOM 632 N N . ASN A 1 81 ? -3.253 6.456 -12.437 1.00 85.00 81 ASN A N 1
ATOM 633 C CA . ASN A 1 81 ? -3.248 6.506 -13.907 1.00 85.00 81 ASN A CA 1
ATOM 634 C C . ASN A 1 81 ? -2.117 7.368 -14.508 1.00 85.00 81 ASN A C 1
ATOM 636 O O . ASN A 1 81 ? -2.068 7.583 -15.720 1.00 85.00 81 ASN A O 1
ATOM 640 N N . ARG A 1 82 ? -1.216 7.898 -13.675 1.00 86.69 82 ARG A N 1
ATOM 641 C CA . ARG A 1 82 ? -0.060 8.708 -14.083 1.00 86.69 82 ARG A CA 1
ATOM 642 C C . ARG A 1 82 ? 1.171 8.296 -13.289 1.00 86.69 82 ARG A C 1
ATOM 644 O O . ARG A 1 82 ? 1.070 7.959 -12.114 1.00 86.69 82 ARG A O 1
ATOM 651 N N . ALA A 1 83 ? 2.352 8.408 -13.886 1.00 91.38 83 ALA A N 1
ATOM 652 C CA . ALA A 1 83 ? 3.606 8.211 -13.164 1.00 91.38 83 ALA A CA 1
ATOM 653 C C . ALA A 1 83 ? 3.804 9.298 -12.091 1.00 91.38 83 ALA A C 1
ATOM 655 O O . ALA A 1 83 ? 3.458 10.457 -12.315 1.00 91.38 83 ALA A O 1
ATOM 656 N N . PHE A 1 84 ? 4.363 8.938 -10.936 1.00 92.56 84 PHE A N 1
ATOM 657 C CA . PHE A 1 84 ? 4.766 9.863 -9.871 1.00 92.56 84 PHE A CA 1
ATOM 658 C C . PHE A 1 84 ? 5.933 10.744 -10.317 1.00 92.56 84 PHE A C 1
ATOM 660 O O . PHE A 1 84 ? 6.876 10.250 -10.938 1.00 92.56 84 PHE A O 1
ATOM 667 N N . THR A 1 85 ? 5.934 12.021 -9.939 1.00 94.62 85 THR A N 1
ATOM 668 C CA . THR A 1 85 ? 7.083 12.915 -10.137 1.00 94.62 85 THR A CA 1
ATOM 669 C C . THR A 1 85 ? 7.630 13.371 -8.790 1.00 94.62 85 THR A C 1
ATOM 671 O O . THR A 1 85 ? 7.001 13.173 -7.760 1.00 94.62 85 THR A O 1
ATOM 674 N N . GLY A 1 86 ? 8.848 13.915 -8.761 1.00 93.50 86 GLY A N 1
ATOM 675 C CA . GLY A 1 86 ? 9.420 14.451 -7.520 1.00 93.50 86 GLY A CA 1
ATOM 676 C C . GLY A 1 86 ? 8.562 15.567 -6.898 1.00 93.50 86 GLY A C 1
ATOM 677 O O . GLY A 1 86 ? 8.223 15.452 -5.724 1.00 93.50 86 GLY A O 1
ATOM 678 N N . PRO A 1 87 ? 8.170 16.601 -7.671 1.00 94.75 87 PRO A N 1
ATOM 679 C CA . PRO A 1 87 ? 7.424 17.748 -7.148 1.00 94.75 87 PRO A CA 1
ATOM 680 C C . PRO A 1 87 ? 6.056 17.433 -6.528 1.00 94.75 87 PRO A C 1
ATOM 682 O O . PRO A 1 87 ? 5.626 18.157 -5.639 1.00 94.75 87 PRO A O 1
ATOM 685 N N . ASP A 1 88 ? 5.363 16.388 -6.987 1.00 91.00 88 ASP A N 1
ATOM 686 C CA . ASP A 1 88 ? 4.005 16.045 -6.539 1.00 91.00 88 ASP A CA 1
ATOM 687 C C . ASP A 1 88 ? 3.928 14.756 -5.708 1.00 91.00 88 ASP A C 1
ATOM 689 O O . ASP A 1 88 ? 2.828 14.334 -5.344 1.00 91.00 88 ASP A O 1
ATOM 693 N N . LEU A 1 89 ? 5.072 14.131 -5.404 1.00 94.00 89 LEU A N 1
ATOM 694 C CA . LEU A 1 89 ? 5.133 12.818 -4.761 1.00 94.00 89 LEU A CA 1
ATOM 695 C C . LEU A 1 89 ? 4.374 12.788 -3.437 1.00 94.00 89 LEU A C 1
ATOM 697 O O . LEU A 1 89 ? 3.505 11.942 -3.263 1.00 94.00 89 LEU A O 1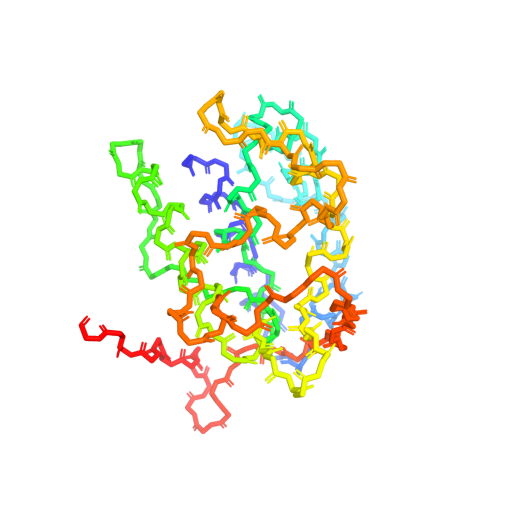
ATOM 701 N N . ASP A 1 90 ? 4.697 13.707 -2.530 1.00 93.81 90 ASP A N 1
ATOM 702 C CA . ASP A 1 90 ? 4.139 13.733 -1.177 1.00 93.81 90 ASP A CA 1
ATOM 703 C C . ASP A 1 90 ? 2.612 13.876 -1.207 1.00 93.81 90 ASP A C 1
ATOM 705 O O . ASP A 1 90 ? 1.888 13.015 -0.713 1.00 93.81 90 ASP A O 1
ATOM 709 N N . ALA A 1 91 ? 2.114 14.874 -1.939 1.00 93.81 91 ALA A N 1
ATOM 710 C CA . ALA A 1 91 ? 0.682 15.096 -2.100 1.00 93.81 91 ALA A CA 1
ATOM 711 C C . ALA A 1 91 ? -0.039 13.902 -2.753 1.00 93.81 91 ALA A C 1
ATOM 713 O O . ALA A 1 91 ? -1.235 13.709 -2.536 1.00 93.81 91 ALA A O 1
ATOM 714 N N . ARG A 1 92 ? 0.645 13.112 -3.588 1.00 94.06 92 ARG A N 1
ATOM 715 C CA . ARG A 1 92 ? 0.066 11.922 -4.229 1.00 94.06 92 ARG A CA 1
ATOM 716 C C . ARG A 1 92 ? 0.070 10.698 -3.336 1.00 94.06 92 ARG A C 1
ATOM 718 O O . ARG A 1 92 ? -0.907 9.958 -3.358 1.00 94.06 92 ARG A O 1
ATOM 725 N N . LEU A 1 93 ? 1.126 10.507 -2.554 1.00 93.88 93 LEU A N 1
ATOM 726 C CA . LEU A 1 93 ? 1.167 9.497 -1.502 1.00 93.88 93 LEU A CA 1
ATOM 727 C C . LEU A 1 93 ? 0.056 9.750 -0.478 1.00 93.88 93 LEU A C 1
ATOM 729 O O . LEU A 1 93 ? -0.677 8.827 -0.135 1.00 93.88 93 LEU A O 1
ATOM 733 N N . GLU A 1 94 ? -0.130 11.013 -0.089 1.00 93.50 94 GLU A N 1
ATOM 734 C CA . GLU A 1 94 ? -1.214 11.437 0.797 1.00 93.50 94 GLU A CA 1
ATOM 735 C C . GLU A 1 94 ? -2.585 11.082 0.211 1.00 93.50 94 GLU A C 1
ATOM 737 O O . GLU A 1 94 ? -3.390 10.418 0.854 1.00 93.50 94 GLU A O 1
ATOM 742 N N . ARG A 1 95 ? -2.840 11.447 -1.054 1.00 93.75 95 ARG A N 1
ATOM 743 C CA . ARG A 1 95 ? -4.105 11.113 -1.728 1.00 93.75 95 ARG A CA 1
ATOM 744 C C . ARG A 1 95 ? -4.335 9.611 -1.848 1.00 93.75 95 ARG A C 1
ATOM 746 O O . ARG A 1 95 ? -5.472 9.171 -1.700 1.00 93.75 95 ARG A O 1
ATOM 753 N N . ALA A 1 96 ? -3.292 8.834 -2.130 1.00 93.06 96 ALA A N 1
ATOM 754 C CA . ALA A 1 96 ? -3.398 7.384 -2.235 1.00 93.06 96 ALA A CA 1
ATOM 755 C C . ALA A 1 96 ? -3.807 6.750 -0.897 1.00 93.06 96 ALA A C 1
ATOM 757 O O . ALA A 1 96 ? -4.738 5.944 -0.872 1.00 93.06 96 ALA A O 1
ATOM 758 N N . LEU A 1 97 ? -3.187 7.179 0.207 1.00 93.88 97 LEU A N 1
ATOM 759 C CA . LEU A 1 97 ? -3.574 6.766 1.556 1.00 93.88 97 LEU A CA 1
ATOM 760 C C . LEU A 1 97 ? -5.004 7.200 1.890 1.00 93.88 97 LEU A C 1
ATOM 762 O O . LEU A 1 97 ? -5.802 6.367 2.308 1.00 93.88 97 LEU A O 1
ATOM 766 N N . THR A 1 98 ? -5.365 8.463 1.652 1.00 94.44 98 THR A N 1
ATOM 767 C CA . THR A 1 98 ? -6.725 8.956 1.914 1.00 94.44 98 THR A CA 1
ATOM 768 C C . THR A 1 98 ? -7.775 8.131 1.178 1.00 94.44 98 THR A C 1
ATOM 770 O O . THR A 1 98 ? -8.727 7.667 1.799 1.00 94.44 98 THR A O 1
ATOM 773 N N . ARG A 1 99 ? -7.591 7.877 -0.125 1.00 93.50 99 ARG A N 1
ATOM 774 C CA . ARG A 1 99 ? -8.530 7.043 -0.894 1.00 93.50 99 ARG A CA 1
ATOM 775 C C . ARG A 1 99 ? -8.618 5.627 -0.333 1.00 93.50 99 ARG A C 1
ATOM 777 O O . ARG A 1 99 ? -9.718 5.119 -0.161 1.00 93.50 99 ARG A O 1
ATOM 784 N N . PHE A 1 100 ? -7.483 5.011 -0.002 1.00 93.75 100 PHE A N 1
ATOM 785 C CA . PHE A 1 100 ? -7.459 3.676 0.596 1.00 93.75 100 PHE A CA 1
ATOM 786 C C . PHE A 1 100 ? -8.203 3.628 1.938 1.00 93.75 100 PHE A C 1
ATOM 788 O O . PHE A 1 100 ? -8.986 2.716 2.180 1.00 93.75 100 PHE A O 1
ATOM 795 N N . ALA A 1 101 ? -7.984 4.620 2.802 1.00 94.44 101 ALA A N 1
ATOM 796 C CA . ALA A 1 101 ? -8.598 4.706 4.124 1.00 94.44 101 ALA A CA 1
ATOM 797 C C . ALA A 1 101 ? -10.109 4.994 4.077 1.00 94.44 101 ALA A C 1
ATOM 799 O O . ALA A 1 101 ? -10.818 4.704 5.039 1.00 94.44 101 ALA A O 1
ATOM 800 N N . GLN A 1 102 ? -10.597 5.569 2.975 1.00 94.69 102 GLN A N 1
ATOM 801 C CA . GLN A 1 102 ? -12.009 5.899 2.764 1.00 94.69 102 GLN A CA 1
ATOM 802 C C . GLN A 1 102 ? -12.763 4.841 1.946 1.00 94.69 102 GLN A C 1
ATOM 804 O O . GLN A 1 102 ? -13.987 4.921 1.839 1.00 94.69 102 GLN A O 1
ATOM 809 N N . ASP A 1 103 ? -12.071 3.840 1.397 1.00 92.31 103 ASP A N 1
ATOM 810 C CA . ASP A 1 103 ? -12.700 2.735 0.677 1.00 92.31 103 ASP 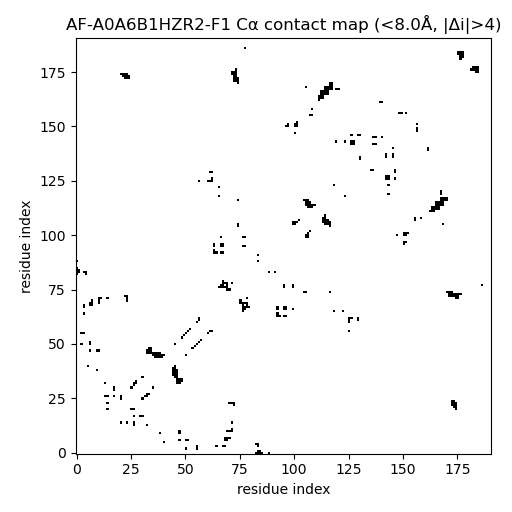A CA 1
ATOM 811 C C . ASP A 1 103 ? -13.226 1.670 1.667 1.00 92.31 103 ASP A C 1
ATOM 813 O O . ASP A 1 103 ? -12.430 1.043 2.378 1.00 92.31 103 ASP A O 1
ATOM 817 N N . PRO A 1 104 ? -14.544 1.385 1.700 1.00 91.25 104 PRO A N 1
ATOM 818 C CA . PRO A 1 104 ? -15.126 0.382 2.596 1.00 91.25 104 PRO A CA 1
ATOM 819 C C . PRO A 1 104 ? -14.643 -1.059 2.336 1.00 91.25 104 PRO A C 1
ATOM 821 O O . PRO A 1 104 ? -14.787 -1.930 3.206 1.00 91.25 104 PRO A O 1
ATOM 824 N N . ASN A 1 105 ? -14.051 -1.341 1.171 1.00 89.06 105 ASN A N 1
ATOM 825 C CA . ASN A 1 105 ? -13.400 -2.624 0.896 1.00 89.06 105 ASN A CA 1
ATOM 826 C C . ASN A 1 105 ? -12.100 -2.788 1.697 1.00 89.06 105 ASN A C 1
ATOM 828 O O . ASN A 1 105 ? -11.696 -3.912 2.011 1.00 89.06 105 ASN A O 1
ATOM 832 N N . HIS A 1 106 ? -11.453 -1.679 2.057 1.00 91.88 106 HIS A N 1
ATOM 833 C CA . HIS A 1 106 ? -10.183 -1.665 2.773 1.00 91.88 106 HIS A CA 1
ATOM 834 C C . HIS A 1 106 ? -10.343 -1.316 4.248 1.00 91.88 106 HIS A C 1
ATOM 836 O O . HIS A 1 106 ? -9.699 -1.954 5.079 1.00 91.88 106 HIS A O 1
ATOM 842 N N . VAL A 1 107 ? -11.196 -0.348 4.583 1.00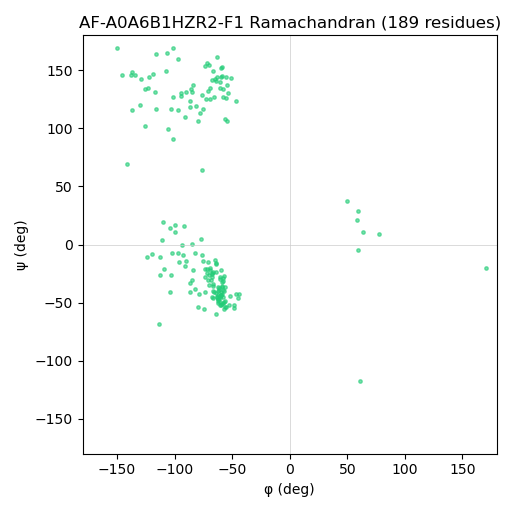 94.88 107 VAL A N 1
ATOM 843 C CA . VAL A 1 107 ? -11.429 0.088 5.961 1.00 94.88 107 VAL A CA 1
ATOM 844 C C . VAL A 1 107 ? -12.920 0.287 6.191 1.00 94.88 107 VAL A C 1
ATOM 846 O O . VAL A 1 107 ? -13.547 1.159 5.598 1.00 94.88 107 VAL A O 1
ATOM 849 N N . ARG A 1 108 ? -13.507 -0.512 7.084 1.00 95.06 108 ARG A N 1
ATOM 850 C CA . ARG A 1 108 ? -14.915 -0.352 7.475 1.00 95.06 108 ARG A CA 1
ATOM 851 C C . ARG A 1 108 ? -15.133 -0.714 8.934 1.00 95.06 108 ARG A C 1
ATOM 853 O O . ARG A 1 108 ? -14.520 -1.642 9.453 1.00 95.06 108 ARG A O 1
ATOM 860 N N . LEU A 1 109 ? -16.058 -0.010 9.570 1.00 94.25 109 LEU A N 1
ATOM 861 C CA . LEU A 1 109 ? -16.500 -0.284 10.931 1.00 94.25 109 LEU A CA 1
ATOM 862 C C . LEU A 1 109 ? -17.846 -1.021 10.895 1.00 94.25 109 LEU A C 1
ATOM 864 O O . LEU A 1 109 ? -18.788 -0.557 10.255 1.00 94.25 109 LEU A O 1
ATOM 868 N N . GLN A 1 110 ? -17.942 -2.161 11.578 1.00 93.25 110 GLN A N 1
ATOM 869 C CA . GLN A 1 110 ? -19.179 -2.922 11.767 1.00 93.25 110 GLN A CA 1
ATOM 870 C C . GLN A 1 110 ? -19.408 -3.146 13.264 1.00 93.25 110 GLN A C 1
ATOM 872 O O . GLN A 1 110 ? -18.758 -3.973 13.900 1.00 93.25 110 GLN A O 1
ATOM 877 N N . GLY A 1 111 ? -20.312 -2.368 13.863 1.00 90.50 111 GLY A N 1
ATOM 878 C CA . GLY A 1 111 ? -20.495 -2.371 15.316 1.00 90.50 111 GLY A CA 1
ATOM 879 C C . GLY A 1 111 ? -19.209 -1.949 16.034 1.00 90.50 111 GLY A C 1
ATOM 880 O O . GLY A 1 111 ? -18.746 -0.830 15.846 1.00 90.50 111 GLY A O 1
ATOM 881 N N . LYS A 1 112 ? -18.630 -2.851 16.837 1.00 90.06 112 LYS A N 1
ATOM 882 C CA . LYS A 1 112 ? -17.343 -2.652 17.534 1.00 90.06 112 LYS A CA 1
ATOM 883 C C . LYS A 1 112 ? -16.156 -3.327 16.838 1.00 90.06 112 LYS A C 1
ATOM 885 O O . LYS A 1 112 ? -15.117 -3.542 17.460 1.00 90.06 112 LYS A O 1
ATOM 890 N N . GLN A 1 113 ? -16.313 -3.692 15.569 1.00 94.00 113 GLN A N 1
ATOM 891 C CA . GLN A 1 113 ? -15.284 -4.388 14.812 1.00 94.00 113 GLN A CA 1
ATOM 892 C C . GLN A 1 113 ? -14.797 -3.539 13.640 1.00 94.00 113 GLN A C 1
ATOM 894 O O . GLN A 1 113 ? -15.559 -3.198 12.734 1.00 94.00 113 GLN A O 1
ATOM 899 N N . LEU A 1 114 ? -13.517 -3.177 13.674 1.00 95.12 114 LEU A N 1
ATOM 900 C CA . LEU A 1 114 ? -12.832 -2.476 12.600 1.00 95.12 114 LEU A CA 1
ATOM 901 C C . LEU A 1 114 ? -12.210 -3.503 11.656 1.00 95.12 114 LEU A C 1
ATOM 903 O O . LEU A 1 114 ? -11.230 -4.167 11.994 1.00 95.12 114 LEU A O 1
ATOM 907 N N . HIS A 1 115 ? -12.779 -3.608 10.462 1.00 95.94 115 HIS A N 1
ATOM 908 C CA . HIS A 1 115 ? -12.250 -4.448 9.404 1.00 95.94 115 HIS A CA 1
ATOM 909 C C . HIS A 1 115 ? -11.214 -3.674 8.598 1.00 95.94 115 HIS A C 1
ATOM 911 O O . HIS A 1 115 ? -11.520 -2.621 8.033 1.00 95.94 115 HIS A O 1
ATOM 917 N N . LEU A 1 116 ? -10.008 -4.225 8.525 1.00 95.31 116 LEU A N 1
ATOM 918 C CA . LEU A 1 116 ? -8.851 -3.639 7.866 1.00 95.31 116 LEU A CA 1
ATOM 919 C C . LEU A 1 116 ? -8.362 -4.533 6.725 1.00 95.31 116 LEU A C 1
ATOM 921 O O . LEU A 1 116 ? -8.418 -5.758 6.795 1.00 95.31 116 LEU A O 1
ATOM 925 N N . SER A 1 117 ? -7.844 -3.932 5.661 1.00 93.50 117 SER A N 1
ATOM 926 C CA . SER A 1 117 ? -7.164 -4.659 4.590 1.00 93.50 117 SER A CA 1
ATOM 927 C C . SER A 1 117 ? -5.963 -5.440 5.131 1.00 93.50 117 SER A C 1
ATOM 929 O O . SER A 1 117 ? -5.233 -4.957 5.997 1.00 93.50 117 SER A O 1
ATOM 931 N N . LYS A 1 118 ? -5.704 -6.621 4.557 1.00 91.62 118 LYS A N 1
ATOM 932 C CA . LYS A 1 118 ? -4.568 -7.487 4.913 1.00 91.62 118 LYS A CA 1
ATOM 933 C C . LYS A 1 118 ? -3.198 -6.821 4.710 1.00 91.62 118 LYS A C 1
ATOM 935 O O . LYS A 1 118 ? -2.238 -7.214 5.357 1.00 91.62 118 LYS A O 1
ATOM 940 N N . ILE A 1 119 ? -3.107 -5.788 3.869 1.00 90.31 119 ILE A N 1
ATOM 941 C CA . ILE A 1 119 ? -1.885 -4.977 3.688 1.00 90.31 119 ILE A CA 1
ATOM 942 C C . ILE A 1 119 ? -1.438 -4.365 5.020 1.00 90.31 119 ILE A C 1
ATOM 944 O O . ILE A 1 119 ? -0.252 -4.342 5.332 1.00 90.31 119 ILE A O 1
ATOM 948 N N . LEU A 1 120 ? -2.394 -3.927 5.838 1.00 91.94 120 LEU A N 1
ATOM 949 C CA . LEU A 1 120 ? -2.116 -3.312 7.133 1.00 91.94 120 LEU A CA 1
ATOM 950 C C . LEU A 1 120 ? -1.617 -4.326 8.178 1.00 91.94 120 LEU A C 1
ATOM 952 O O . LEU A 1 120 ? -0.967 -3.931 9.139 1.00 91.94 120 LEU A O 1
ATOM 956 N N . ASP A 1 121 ? -1.896 -5.616 7.969 1.00 91.12 121 ASP A N 1
ATOM 957 C CA . ASP A 1 121 ? -1.362 -6.735 8.758 1.00 91.12 121 ASP A CA 1
ATOM 958 C C . ASP A 1 121 ? 0.069 -7.069 8.310 1.00 91.12 121 ASP A C 1
ATOM 960 O O . ASP A 1 121 ? 1.007 -7.037 9.101 1.00 91.12 121 ASP A O 1
ATOM 964 N N . TRP A 1 122 ? 0.262 -7.313 7.007 1.00 89.44 122 TRP A N 1
ATOM 965 C CA . TRP A 1 122 ? 1.555 -7.719 6.441 1.00 89.44 122 TRP A CA 1
ATOM 966 C C . TRP A 1 122 ? 2.665 -6.686 6.619 1.00 89.44 122 TRP A C 1
ATOM 968 O O . TRP A 1 122 ? 3.816 -7.062 6.834 1.00 89.44 122 TRP A O 1
ATOM 978 N N . TYR A 1 123 ? 2.322 -5.402 6.532 1.00 89.19 123 TYR A N 1
ATOM 979 C CA . TYR A 1 123 ? 3.276 -4.299 6.627 1.00 89.19 123 TYR A CA 1
ATOM 980 C C . TYR A 1 123 ? 3.129 -3.496 7.921 1.00 89.19 123 TYR A C 1
ATOM 982 O O . TYR A 1 123 ? 3.606 -2.368 7.993 1.00 89.19 123 TYR A O 1
ATOM 990 N N . GLY A 1 124 ? 2.489 -4.070 8.949 1.00 88.88 124 GLY A N 1
ATOM 991 C CA . GLY A 1 124 ? 2.211 -3.406 10.226 1.00 88.88 124 GLY A CA 1
ATOM 992 C C . GLY A 1 124 ? 3.418 -2.665 10.813 1.00 88.88 124 GLY A C 1
ATOM 993 O O . GLY A 1 124 ? 3.288 -1.518 11.236 1.00 88.88 124 GLY A O 1
ATOM 994 N N . GLU A 1 125 ? 4.604 -3.280 10.766 1.00 87.94 125 GLU A N 1
ATOM 995 C CA . GLU A 1 125 ? 5.855 -2.708 11.283 1.00 87.94 125 GLU A CA 1
ATOM 996 C C . GLU A 1 125 ? 6.228 -1.371 10.624 1.00 87.94 125 GLU A C 1
ATOM 998 O O . GLU A 1 125 ? 6.662 -0.450 11.318 1.00 87.94 125 GLU A O 1
ATOM 1003 N N . ASP A 1 126 ? 5.973 -1.206 9.325 1.00 89.12 126 ASP A N 1
ATOM 1004 C CA . ASP A 1 126 ? 6.326 0.012 8.585 1.00 89.12 126 ASP A CA 1
ATOM 1005 C C . ASP A 1 126 ? 5.495 1.220 9.043 1.00 89.12 126 ASP A C 1
ATOM 1007 O O . ASP A 1 126 ? 5.942 2.363 8.948 1.00 89.12 126 ASP A O 1
ATOM 1011 N N . PHE A 1 127 ? 4.302 0.975 9.590 1.00 86.50 127 PHE A N 1
ATOM 1012 C CA . PHE A 1 127 ? 3.443 2.010 10.168 1.00 86.50 127 PHE A CA 1
ATOM 1013 C C . PHE A 1 127 ? 3.812 2.330 11.619 1.00 86.50 127 PHE A C 1
ATOM 1015 O O . PHE A 1 127 ? 3.496 3.413 12.107 1.00 86.50 127 PHE A O 1
ATOM 1022 N N . THR A 1 128 ? 4.486 1.412 12.323 1.00 77.12 128 THR A N 1
ATOM 1023 C CA . THR A 1 128 ? 4.765 1.570 13.761 1.00 77.12 128 THR A CA 1
ATOM 1024 C C . THR A 1 128 ? 5.835 2.589 14.105 1.00 77.12 128 THR A C 1
ATOM 1026 O O . THR A 1 128 ? 5.843 3.101 15.221 1.00 77.12 128 THR A O 1
ATOM 1029 N N . ALA A 1 129 ? 6.705 2.921 13.157 1.00 72.00 129 ALA A N 1
ATOM 1030 C CA . ALA A 1 129 ? 7.730 3.941 13.343 1.00 72.00 129 ALA A CA 1
ATOM 1031 C C . ALA A 1 129 ? 7.278 5.338 12.882 1.00 72.00 129 ALA A C 1
ATOM 1033 O O . ALA A 1 129 ? 7.978 6.321 13.122 1.00 72.00 129 ALA A O 1
ATOM 1034 N N . TRP A 1 130 ? 6.123 5.442 12.217 1.00 70.75 130 TRP A N 1
ATOM 1035 C CA . TRP A 1 130 ? 5.685 6.680 11.586 1.00 70.75 130 TRP A CA 1
ATOM 1036 C C . TRP A 1 130 ? 4.643 7.392 12.440 1.00 70.75 130 TRP A C 1
ATOM 1038 O O . TRP A 1 130 ? 3.438 7.183 12.313 1.00 70.75 130 TRP A O 1
ATOM 1048 N N . PHE A 1 131 ? 5.132 8.266 13.312 1.00 69.19 131 PHE A N 1
ATOM 1049 C CA . PHE A 1 131 ? 4.308 9.206 14.058 1.00 69.19 131 PHE A CA 1
ATOM 1050 C C . PHE A 1 131 ? 4.916 10.594 13.916 1.00 69.19 131 PHE A C 1
ATOM 1052 O O . PHE A 1 131 ? 6.080 10.778 14.289 1.00 69.19 131 PHE A O 1
ATOM 1059 N N . PRO A 1 132 ? 4.184 11.574 13.361 1.00 65.06 132 PRO A N 1
ATOM 1060 C CA . PRO A 1 132 ? 4.709 12.921 13.305 1.00 65.06 132 PRO A CA 1
ATOM 1061 C C . PRO A 1 132 ? 4.820 13.466 14.748 1.00 65.06 132 PRO A C 1
ATOM 1063 O O . PRO A 1 132 ? 4.060 13.040 15.625 1.00 65.06 132 PRO A O 1
ATOM 1066 N N . PRO A 1 133 ? 5.788 14.357 15.044 1.00 68.88 133 PRO A N 1
ATOM 1067 C CA . PRO A 1 133 ? 6.075 14.789 16.419 1.00 68.88 133 PRO A CA 1
ATOM 1068 C C . PRO A 1 133 ? 4.876 15.392 17.166 1.00 68.88 133 PRO A C 1
ATOM 1070 O O . PRO A 1 133 ? 4.811 15.340 18.391 1.00 68.88 133 PRO A O 1
ATOM 1073 N N . ASP A 1 134 ? 3.932 15.965 16.428 1.00 72.69 134 ASP A N 1
ATOM 1074 C CA . ASP A 1 134 ? 2.686 16.564 16.903 1.00 72.69 134 ASP A CA 1
ATOM 1075 C C . ASP A 1 134 ? 1.560 15.543 17.150 1.00 72.69 134 ASP A C 1
ATOM 1077 O O . ASP A 1 134 ? 0.525 15.895 17.717 1.00 72.69 134 ASP A O 1
ATOM 1081 N N . ARG A 1 135 ? 1.757 14.272 16.775 1.00 70.69 135 ARG A N 1
ATOM 1082 C CA . ARG A 1 135 ? 0.785 13.185 16.947 1.00 70.69 135 ARG A CA 1
ATOM 1083 C C . ARG A 1 135 ? 1.469 11.866 17.338 1.00 70.69 135 ARG A C 1
ATOM 1085 O O . ARG A 1 135 ? 1.486 10.920 16.543 1.00 70.69 135 ARG A O 1
ATOM 1092 N N . PRO A 1 136 ? 2.023 11.780 18.560 1.00 78.31 136 PRO A N 1
ATOM 1093 C CA . PRO A 1 136 ? 2.607 10.544 19.065 1.00 78.31 136 PRO A CA 1
ATOM 1094 C C . PRO A 1 136 ? 1.546 9.445 19.199 1.00 78.31 136 PRO A C 1
ATOM 1096 O O . PRO A 1 136 ? 0.343 9.715 19.248 1.00 78.31 136 PRO A O 1
ATOM 1099 N N . ASN A 1 137 ? 1.990 8.192 19.280 1.00 77.75 137 ASN A N 1
ATOM 1100 C CA . ASN A 1 137 ? 1.077 7.080 19.508 1.00 77.75 137 ASN A CA 1
ATOM 1101 C C . ASN A 1 137 ? 0.551 7.071 20.951 1.00 77.75 137 ASN A C 1
ATOM 1103 O O . ASN A 1 137 ? 1.369 7.031 21.872 1.00 77.75 137 ASN A O 1
ATOM 1107 N N . PRO A 1 138 ? -0.772 7.064 21.178 1.00 76.25 138 PRO A N 1
ATOM 1108 C CA . PRO A 1 138 ? -1.324 6.855 22.511 1.00 76.25 138 PRO A CA 1
ATOM 1109 C C . PRO A 1 138 ? -0.991 5.449 23.030 1.00 76.25 138 PRO A C 1
ATOM 1111 O O . PRO A 1 138 ? -1.087 4.483 22.277 1.00 76.25 138 PRO A O 1
ATOM 1114 N N . GLU A 1 139 ? -0.675 5.314 24.321 1.00 75.75 139 GLU A N 1
ATOM 1115 C CA . GLU A 1 139 ? -0.313 4.021 24.937 1.00 75.75 139 GLU A CA 1
ATOM 1116 C C . GLU A 1 139 ? -1.409 2.948 24.794 1.00 75.75 139 GLU A C 1
ATOM 1118 O O . GLU A 1 139 ? -1.104 1.768 24.647 1.00 75.75 139 GLU A O 1
ATOM 1123 N N . ASN A 1 140 ? -2.682 3.360 24.778 1.00 76.56 140 ASN A N 1
ATOM 1124 C CA . ASN A 1 140 ? -3.842 2.463 24.758 1.00 76.56 140 ASN A CA 1
ATOM 1125 C C . ASN A 1 140 ? -4.528 2.362 23.385 1.00 76.56 140 ASN A C 1
ATOM 1127 O O . ASN A 1 140 ? -5.659 1.888 23.301 1.00 76.56 140 ASN A O 1
ATOM 1131 N N . MET A 1 141 ? -3.892 2.824 22.302 1.00 75.19 141 MET A N 1
ATOM 1132 C CA . MET A 1 141 ? -4.470 2.746 20.958 1.00 75.19 141 MET A CA 1
ATOM 1133 C C . MET A 1 141 ? -3.609 1.861 20.056 1.00 75.19 141 MET A C 1
ATOM 1135 O O . MET A 1 141 ? -2.399 2.082 19.964 1.00 75.19 141 MET A O 1
ATOM 1139 N N . PRO A 1 142 ? -4.204 0.897 19.326 1.00 83.00 142 PRO A N 1
ATOM 1140 C CA . PRO A 1 142 ? -3.467 0.183 18.299 1.00 83.00 142 PRO A CA 1
ATOM 1141 C C . PRO A 1 142 ? -2.858 1.174 17.303 1.00 83.00 142 PRO A C 1
ATOM 1143 O O . PRO A 1 142 ? -3.565 1.996 16.716 1.00 83.00 142 PRO A O 1
ATOM 1146 N N . THR A 1 143 ? -1.549 1.071 17.089 1.00 85.88 143 THR A N 1
ATOM 1147 C CA . THR A 1 143 ? -0.754 1.949 16.218 1.00 85.88 143 THR A CA 1
ATOM 1148 C C . THR A 1 143 ? -1.415 2.220 14.874 1.00 85.88 143 THR A C 1
ATOM 1150 O O . THR A 1 143 ? -1.501 3.367 14.446 1.00 85.88 143 THR A O 1
ATOM 1153 N N . ILE A 1 144 ? -1.926 1.173 14.220 1.00 87.50 144 ILE A N 1
ATOM 1154 C CA . ILE A 1 144 ? -2.537 1.302 12.899 1.00 87.50 144 ILE A CA 1
ATOM 1155 C C . ILE A 1 144 ? -3.834 2.122 12.922 1.00 87.50 144 ILE A C 1
ATOM 1157 O O . ILE A 1 144 ? -4.109 2.881 11.995 1.00 87.50 144 ILE A O 1
ATOM 1161 N N . VAL A 1 145 ? -4.607 2.023 14.007 1.00 88.19 145 VAL A N 1
ATOM 1162 C CA . VAL A 1 145 ? -5.832 2.806 14.201 1.00 88.19 145 VAL A CA 1
ATOM 1163 C C . VAL A 1 145 ? -5.474 4.273 14.361 1.00 88.19 145 VAL A C 1
ATOM 1165 O O . VAL A 1 145 ? -6.081 5.120 13.707 1.00 88.19 145 VAL A O 1
ATOM 1168 N N . ASN A 1 146 ? -4.457 4.572 15.175 1.00 86.88 146 ASN A N 1
ATOM 1169 C CA . ASN A 1 146 ? -3.958 5.933 15.288 1.00 86.88 146 ASN A CA 1
ATOM 1170 C C . ASN A 1 146 ? -3.453 6.424 13.926 1.00 86.88 146 ASN A C 1
ATOM 1172 O O . ASN A 1 146 ? -3.934 7.446 13.453 1.00 86.88 146 ASN A O 1
ATOM 1176 N N . TYR A 1 147 ? -2.576 5.677 13.248 1.00 89.38 147 TYR A N 1
ATOM 1177 C CA . TYR A 1 147 ? -2.017 6.032 11.938 1.00 89.38 147 TYR A CA 1
ATOM 1178 C C . TYR A 1 147 ? -3.101 6.457 10.938 1.00 89.38 147 TYR A C 1
ATOM 1180 O O . TYR A 1 147 ? -3.021 7.564 10.402 1.00 89.38 147 TYR A O 1
ATOM 1188 N N . LEU A 1 148 ? -4.143 5.632 10.769 1.00 91.19 148 LEU A N 1
ATOM 1189 C CA 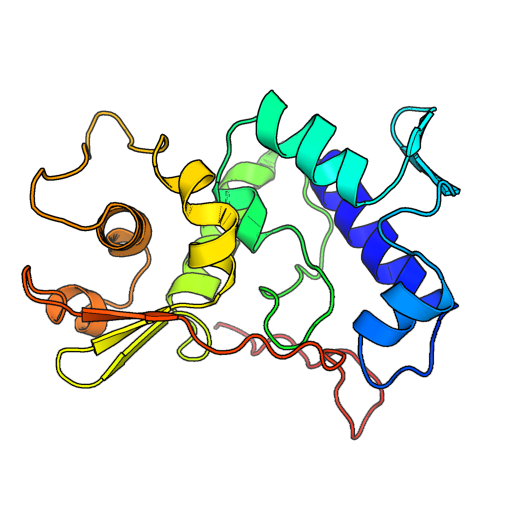. LEU A 1 148 ? -5.222 5.856 9.804 1.00 91.19 148 LEU A CA 1
ATOM 1190 C C . LEU A 1 148 ? -6.193 6.968 10.198 1.00 91.19 148 LEU A C 1
ATOM 1192 O O . LEU A 1 148 ? -6.769 7.581 9.307 1.00 91.19 148 LEU A O 1
ATOM 1196 N N . ARG A 1 149 ? -6.382 7.249 11.493 1.00 90.12 149 ARG A N 1
ATOM 1197 C CA . ARG A 1 149 ? -7.440 8.141 12.008 1.00 90.12 149 ARG A CA 1
ATOM 1198 C C . ARG A 1 149 ? -7.642 9.463 11.241 1.00 90.12 149 ARG A C 1
ATOM 1200 O O . ARG A 1 149 ? -8.802 9.798 11.015 1.00 90.12 149 ARG A O 1
ATOM 1207 N N . PRO A 1 150 ? -6.598 10.203 10.813 1.00 90.38 150 PRO A N 1
ATOM 1208 C CA . PRO A 1 150 ? -6.760 11.467 10.085 1.00 90.38 150 PRO A CA 1
ATOM 1209 C C . PRO A 1 150 ? -7.314 11.301 8.668 1.00 90.38 150 PRO A C 1
ATOM 1211 O O . PRO A 1 150 ? -7.812 12.258 8.087 1.00 90.38 150 PRO A O 1
ATOM 1214 N N . TYR A 1 151 ? -7.198 10.098 8.113 1.00 93.44 151 TYR A N 1
ATOM 1215 C CA . TYR A 1 151 ? -7.563 9.763 6.742 1.00 93.44 151 TYR A CA 1
ATOM 1216 C C . TYR A 1 151 ? -8.971 9.169 6.637 1.00 93.44 151 TYR A C 1
ATOM 1218 O O . TYR A 1 151 ? -9.534 9.094 5.545 1.00 93.44 151 TYR A O 1
ATOM 1226 N N . LEU A 1 152 ? -9.547 8.752 7.767 1.00 94.31 152 LEU A N 1
ATOM 1227 C CA . LEU A 1 152 ? -10.861 8.122 7.834 1.00 94.31 152 LEU A CA 1
ATOM 1228 C C . LEU A 1 152 ? -11.983 9.139 7.617 1.00 94.31 152 LEU A C 1
ATOM 1230 O O . LEU A 1 152 ? -11.860 10.321 7.939 1.00 94.31 152 LEU A O 1
ATOM 1234 N N . LEU A 1 153 ? -13.124 8.649 7.130 1.00 93.69 153 LEU A N 1
ATOM 1235 C CA . LEU A 1 153 ? -14.355 9.435 7.108 1.00 93.69 153 LEU A CA 1
ATOM 1236 C C . LEU A 1 153 ? -14.748 9.853 8.540 1.00 93.69 153 LEU A C 1
ATOM 1238 O O . LEU A 1 153 ? -14.584 9.043 9.459 1.00 93.69 153 LEU A O 1
ATOM 1242 N N . PRO A 1 154 ? -15.313 11.062 8.743 1.00 92.75 154 PRO A N 1
ATOM 1243 C CA . PRO A 1 154 ? -15.632 11.579 10.077 1.00 92.75 154 PRO A CA 1
ATOM 1244 C C . PRO A 1 154 ? -16.467 10.626 10.939 1.00 92.75 154 PRO A C 1
ATOM 1246 O O . PRO A 1 154 ? -16.128 10.402 12.098 1.00 92.75 154 PRO A O 1
ATOM 1249 N N . ASP A 1 155 ? -17.501 10.008 10.365 1.00 91.44 155 ASP A N 1
ATOM 1250 C CA . ASP A 1 155 ? -18.389 9.091 11.090 1.00 91.44 155 ASP A CA 1
ATOM 1251 C C . ASP A 1 155 ? -17.670 7.807 11.521 1.00 91.44 155 ASP A C 1
ATOM 1253 O O . ASP A 1 155 ? -17.848 7.327 12.642 1.00 91.44 155 ASP A O 1
ATOM 1257 N N . LEU A 1 156 ? -16.804 7.272 10.654 1.00 93.81 156 LEU A N 1
ATOM 1258 C CA . LEU A 1 156 ? -15.995 6.097 10.967 1.00 93.81 156 LEU A CA 1
ATOM 1259 C C . LEU A 1 156 ? -14.992 6.438 12.074 1.00 93.81 156 LEU A C 1
ATOM 1261 O O . LEU A 1 156 ? -14.901 5.705 13.055 1.00 93.81 156 LEU A O 1
ATOM 1265 N N . ALA A 1 157 ? -14.299 7.577 11.965 1.00 91.94 157 ALA A N 1
ATOM 1266 C CA . ALA A 1 157 ? -13.349 8.049 12.971 1.00 91.94 157 ALA A CA 1
ATOM 1267 C C . ALA A 1 157 ? -14.006 8.312 14.338 1.00 91.94 157 ALA A C 1
ATOM 1269 O O . ALA A 1 157 ? -13.403 8.025 15.374 1.00 91.94 157 ALA A O 1
ATOM 1270 N N . ALA A 1 158 ? -15.232 8.843 14.350 1.00 90.12 158 ALA A N 1
ATOM 1271 C CA . ALA A 1 158 ? -16.012 9.074 15.563 1.00 90.12 158 ALA A CA 1
ATOM 1272 C C . ALA A 1 158 ? -16.456 7.764 16.235 1.00 90.12 158 ALA A C 1
ATOM 1274 O O . ALA A 1 158 ? -16.554 7.708 17.459 1.00 90.12 158 ALA A O 1
ATOM 1275 N N . GLY A 1 159 ? -16.678 6.704 15.451 1.00 89.00 159 GLY A N 1
ATOM 1276 C CA . GLY A 1 159 ? -17.018 5.372 15.953 1.00 89.00 159 GLY A CA 1
ATOM 1277 C C . GLY A 1 159 ? -15.844 4.582 16.544 1.00 89.00 159 GLY A C 1
ATOM 1278 O O . GLY A 1 159 ? -16.067 3.528 17.135 1.00 89.00 159 GLY A O 1
ATOM 1279 N N . LEU A 1 160 ? -14.602 5.061 16.406 1.00 88.19 160 LEU A N 1
ATOM 1280 C CA . LEU A 1 160 ? -13.419 4.388 16.950 1.00 88.19 160 LEU A CA 1
ATOM 1281 C C . LEU A 1 160 ? -13.245 4.664 18.447 1.00 88.19 160 LEU A C 1
ATOM 1283 O O . LEU A 1 160 ? -12.785 5.744 18.841 1.00 88.19 160 LEU A O 1
ATOM 1287 N N . THR A 1 161 ? -13.546 3.649 19.254 1.00 82.88 161 THR A N 1
ATOM 1288 C CA . THR A 1 161 ? -13.356 3.602 20.710 1.00 82.88 161 THR A CA 1
ATOM 1289 C C . THR A 1 161 ? -12.104 2.804 21.100 1.00 82.88 161 THR A C 1
ATOM 1291 O O . THR A 1 161 ? -11.491 2.139 20.267 1.00 82.88 161 THR A O 1
ATOM 1294 N N . GLU A 1 162 ? -11.697 2.874 22.371 1.00 77.06 162 GLU A N 1
ATOM 1295 C CA . GLU A 1 162 ? -10.520 2.150 22.889 1.00 77.06 162 GLU A CA 1
ATOM 1296 C C . GLU A 1 162 ? -10.709 0.621 22.905 1.00 77.06 162 GLU A C 1
ATOM 1298 O O . GLU A 1 162 ? -9.737 -0.122 22.821 1.00 77.06 162 GLU A O 1
ATOM 1303 N N . ASP A 1 163 ? -11.954 0.141 22.965 1.00 82.81 163 ASP A N 1
ATOM 1304 C CA . ASP A 1 163 ? -12.314 -1.283 22.983 1.00 82.81 163 ASP A CA 1
ATOM 1305 C C . ASP A 1 163 ? -12.586 -1.869 21.586 1.00 82.81 163 ASP A C 1
ATOM 1307 O O . ASP A 1 163 ? -13.193 -2.936 21.466 1.00 82.81 163 ASP A O 1
ATOM 1311 N N . ILE A 1 164 ? -12.165 -1.174 20.524 1.00 88.81 164 ILE A N 1
ATOM 1312 C CA . ILE A 1 164 ? -12.385 -1.620 19.149 1.00 88.81 164 ILE A CA 1
ATOM 1313 C C . ILE A 1 164 ? -11.606 -2.909 18.849 1.00 88.81 164 ILE A C 1
ATOM 1315 O O . ILE A 1 164 ? -10.388 -2.987 19.022 1.00 88.81 164 ILE A O 1
ATOM 1319 N N . ALA A 1 165 ? -12.303 -3.931 18.351 1.00 90.88 165 ALA A N 1
ATOM 1320 C CA . ALA A 1 165 ? -11.671 -5.157 17.878 1.00 90.88 165 ALA A CA 1
ATOM 1321 C C . ALA A 1 165 ? -11.209 -4.979 16.426 1.00 90.88 165 ALA A C 1
ATOM 1323 O O . ALA A 1 165 ? -11.988 -4.543 15.580 1.00 90.88 165 ALA A O 1
ATOM 1324 N N . ILE A 1 166 ? -9.961 -5.336 16.122 1.00 93.00 166 ILE A N 1
ATOM 1325 C CA . ILE A 1 166 ? -9.428 -5.305 14.754 1.00 93.00 166 ILE A CA 1
ATOM 1326 C C . ILE A 1 166 ? -9.582 -6.685 14.120 1.00 93.00 166 ILE A C 1
ATOM 1328 O O . ILE A 1 166 ? -9.171 -7.690 14.697 1.00 93.00 166 ILE A O 1
ATOM 1332 N N . GLU A 1 167 ? -10.128 -6.725 12.907 1.00 94.88 167 GLU A N 1
ATOM 1333 C CA . GLU A 1 167 ? -10.151 -7.916 12.062 1.00 94.88 167 GLU A CA 1
ATOM 1334 C C . GLU A 1 167 ? -9.545 -7.597 10.697 1.00 94.88 167 GLU A C 1
ATOM 1336 O O . GLU A 1 167 ? -9.884 -6.592 10.075 1.00 94.88 167 GLU A O 1
ATOM 1341 N N . TYR A 1 168 ? -8.666 -8.464 10.201 1.00 93.69 168 TYR A N 1
ATOM 1342 C CA . TYR A 1 168 ? -8.089 -8.299 8.872 1.00 93.69 168 TYR A CA 1
ATOM 1343 C C . TYR A 1 168 ? -8.866 -9.095 7.827 1.00 93.69 168 TYR A C 1
ATOM 1345 O O . TYR A 1 168 ? -9.050 -10.304 7.961 1.00 93.69 168 TYR A O 1
ATOM 1353 N N . ASN A 1 169 ? -9.272 -8.415 6.756 1.00 90.62 169 ASN A N 1
ATOM 1354 C CA . ASN A 1 169 ? -9.975 -8.999 5.621 1.00 90.62 169 ASN A CA 1
ATOM 1355 C C . ASN A 1 169 ? -9.131 -10.091 4.943 1.00 90.62 169 ASN A C 1
ATOM 1357 O O . ASN A 1 169 ? -7.899 -10.021 4.897 1.00 90.62 169 ASN A O 1
ATOM 1361 N N . ASN A 1 170 ? -9.804 -11.061 4.323 1.00 86.81 170 ASN A N 1
ATOM 1362 C CA . ASN A 1 170 ? -9.154 -11.948 3.362 1.00 86.81 170 ASN A CA 1
ATOM 1363 C C . ASN A 1 170 ? -8.655 -11.141 2.157 1.00 86.81 170 ASN A C 1
ATOM 1365 O O . ASN A 1 170 ? -9.304 -10.189 1.729 1.00 86.81 170 ASN A O 1
ATOM 1369 N N . TYR A 1 171 ? -7.509 -11.538 1.606 1.00 79.81 171 TYR A N 1
ATOM 1370 C CA . TYR A 1 171 ? -6.919 -10.870 0.451 1.00 79.81 171 TYR A CA 1
ATOM 1371 C C . TYR A 1 171 ? -7.274 -11.605 -0.841 1.00 79.81 171 TYR A C 1
ATOM 1373 O O . TYR A 1 171 ? -6.856 -12.753 -1.032 1.00 79.81 171 TYR A O 1
ATOM 1381 N N . ASP A 1 172 ? -8.029 -10.948 -1.720 1.00 81.38 172 ASP A N 1
ATOM 1382 C CA . ASP A 1 172 ? -8.398 -11.487 -3.025 1.00 81.38 172 ASP A CA 1
ATOM 1383 C C . ASP A 1 172 ? -7.310 -11.180 -4.059 1.00 81.38 172 ASP A C 1
ATOM 1385 O O . ASP A 1 172 ? -6.987 -10.025 -4.347 1.00 81.38 172 ASP A O 1
ATOM 1389 N N . TRP A 1 173 ? -6.739 -12.254 -4.602 1.00 80.06 173 TRP A N 1
ATOM 1390 C CA . TRP A 1 173 ? -5.648 -12.229 -5.571 1.00 80.06 173 TRP A CA 1
ATOM 1391 C C . TRP A 1 173 ? -6.120 -12.280 -7.026 1.00 80.06 173 TRP A C 1
ATOM 1393 O O . TRP A 1 173 ? -5.275 -12.276 -7.927 1.00 80.06 173 TRP A O 1
ATOM 1403 N N . ALA A 1 174 ? -7.434 -12.347 -7.261 1.00 82.06 174 ALA A N 1
ATOM 1404 C CA . ALA A 1 174 ? -8.003 -12.235 -8.595 1.00 82.06 174 ALA A CA 1
ATOM 1405 C C . ALA A 1 174 ? -7.457 -10.988 -9.302 1.00 82.06 174 ALA A C 1
ATOM 1407 O O . ALA A 1 174 ? -7.220 -9.958 -8.663 1.00 82.06 174 ALA A O 1
ATOM 1408 N N . LEU A 1 175 ? -7.228 -11.087 -10.612 1.00 77.50 175 LEU A N 1
ATOM 1409 C CA . LEU A 1 175 ? -6.781 -9.942 -11.397 1.00 77.50 175 LEU A CA 1
ATOM 1410 C C . LEU A 1 175 ? -7.829 -8.822 -11.313 1.00 77.50 175 LEU A C 1
ATOM 1412 O O . LEU A 1 175 ? -9.029 -9.077 -11.444 1.00 77.50 175 LEU A O 1
ATOM 1416 N N . ASN A 1 176 ? -7.383 -7.584 -11.093 1.00 76.06 176 ASN A N 1
ATOM 1417 C CA . ASN A 1 176 ? -8.263 -6.417 -11.052 1.00 76.06 176 ASN A CA 1
ATOM 1418 C C . ASN A 1 176 ? -8.692 -5.977 -12.470 1.00 76.06 176 ASN A C 1
ATOM 1420 O O . ASN A 1 176 ? -8.329 -4.897 -12.940 1.00 76.06 176 ASN A O 1
ATOM 1424 N N . GLU A 1 177 ? -9.441 -6.839 -13.163 1.00 71.69 177 GLU A N 1
ATOM 1425 C CA . GLU A 1 177 ? -10.018 -6.582 -14.486 1.00 71.69 177 GLU A CA 1
ATOM 1426 C C . GLU A 1 177 ? -11.541 -6.360 -14.426 1.00 71.69 177 GLU A C 1
ATOM 1428 O O . GLU A 1 177 ? -12.276 -6.904 -13.590 1.00 71.69 177 GLU A O 1
ATOM 1433 N N . ASP A 1 178 ? -12.028 -5.537 -15.344 1.00 64.25 178 ASP A N 1
ATOM 1434 C CA . ASP A 1 178 ? -13.422 -5.487 -15.743 1.00 64.25 178 ASP A CA 1
ATOM 1435 C C . ASP A 1 178 ? -13.701 -6.668 -16.677 1.00 64.25 178 ASP A C 1
ATOM 1437 O O . ASP A 1 178 ? -13.188 -6.748 -17.794 1.00 64.25 178 ASP A O 1
ATOM 1441 N N . LYS A 1 179 ? -14.527 -7.602 -16.203 1.00 58.62 179 LYS A N 1
ATOM 1442 C CA . LYS A 1 179 ? -14.822 -8.853 -16.906 1.00 58.62 179 LYS A CA 1
ATOM 1443 C C . LYS A 1 179 ? -15.682 -8.659 -18.158 1.00 58.62 179 LYS A C 1
ATOM 1445 O O . LYS A 1 179 ? -15.755 -9.584 -18.960 1.00 58.62 179 LYS A O 1
ATOM 1450 N N . GLU A 1 180 ? -16.325 -7.502 -18.336 1.00 53.62 180 GLU A N 1
ATOM 1451 C CA . GLU A 1 180 ? -17.109 -7.213 -19.545 1.00 53.62 180 GLU A CA 1
ATOM 1452 C C . GLU A 1 180 ? -16.254 -6.629 -20.674 1.00 53.62 180 GLU A C 1
ATOM 1454 O O . GLU A 1 180 ? -16.507 -6.899 -21.847 1.00 53.62 180 GLU A O 1
ATOM 1459 N N . THR A 1 181 ? -15.225 -5.852 -20.330 1.00 59.00 181 THR A N 1
ATOM 1460 C CA . THR A 1 181 ? -14.418 -5.101 -21.305 1.00 59.00 181 THR A CA 1
ATOM 1461 C C . THR A 1 181 ? -12.977 -5.598 -21.430 1.00 59.00 181 THR A C 1
ATOM 1463 O O . THR A 1 181 ? -12.264 -5.165 -22.335 1.00 59.00 181 THR A O 1
ATOM 1466 N N . GLY A 1 182 ? -12.518 -6.475 -20.528 1.00 55.66 182 GLY A N 1
ATOM 1467 C CA . GLY A 1 182 ? -11.117 -6.905 -20.431 1.00 55.66 182 GLY A CA 1
ATOM 1468 C C . GLY A 1 182 ? -10.148 -5.771 -20.064 1.00 55.66 182 GLY A C 1
ATOM 1469 O O . GLY A 1 182 ? -8.936 -5.926 -20.189 1.00 55.66 182 GLY A O 1
ATOM 1470 N N . SER A 1 183 ? -10.670 -4.611 -19.655 1.00 55.53 183 SER A N 1
ATOM 1471 C CA . SER A 1 183 ? -9.895 -3.430 -19.263 1.00 55.53 183 SER A CA 1
ATOM 1472 C C . SER A 1 183 ? -9.745 -3.373 -17.740 1.00 55.53 183 SER A C 1
ATOM 1474 O O . SER A 1 183 ? -10.541 -3.982 -17.034 1.00 55.53 183 SER A O 1
ATOM 1476 N N . PRO A 1 184 ? -8.766 -2.647 -17.172 1.00 55.50 184 PRO A N 1
ATOM 1477 C CA . PRO A 1 184 ? -8.775 -2.355 -15.740 1.00 55.50 184 PRO A CA 1
ATOM 1478 C C . PRO A 1 184 ? -10.104 -1.692 -15.368 1.00 55.50 184 PRO A C 1
ATOM 1480 O O . PRO A 1 184 ? -10.560 -0.815 -16.109 1.00 55.50 184 PRO A O 1
ATOM 1483 N N . ARG A 1 185 ? -10.720 -2.076 -14.238 1.00 55.25 185 ARG A N 1
ATOM 1484 C CA . ARG A 1 185 ? -11.922 -1.367 -13.775 1.00 55.25 185 ARG A CA 1
ATOM 1485 C C . ARG A 1 185 ? -11.594 0.122 -13.683 1.00 55.25 185 ARG A C 1
ATOM 1487 O O . ARG A 1 185 ? -10.554 0.461 -13.104 1.00 55.25 185 ARG A O 1
ATOM 1494 N N . PRO A 1 186 ? -12.431 1.001 -14.266 1.00 45.62 186 PRO A N 1
ATOM 1495 C CA . PRO A 1 186 ? -12.188 2.424 -14.179 1.00 45.62 186 PRO A CA 1
ATOM 1496 C C . PRO A 1 186 ? -12.067 2.800 -12.709 1.00 45.62 186 PRO A C 1
ATOM 1498 O O . PRO A 1 186 ? -12.743 2.234 -11.843 1.00 45.62 186 PRO A O 1
ATOM 1501 N N . ALA A 1 187 ? -11.180 3.753 -12.436 1.00 47.53 187 ALA A N 1
ATOM 1502 C CA . ALA A 1 187 ? -11.235 4.469 -11.183 1.00 47.53 187 ALA A CA 1
ATOM 1503 C C . ALA A 1 187 ? -12.692 4.878 -10.969 1.00 47.53 187 ALA A C 1
ATOM 1505 O O . ALA A 1 187 ? -13.263 5.506 -11.857 1.00 47.53 187 ALA A O 1
ATOM 1506 N N . ALA A 1 188 ? -13.310 4.490 -9.851 1.00 42.78 188 ALA A N 1
ATOM 1507 C CA . ALA A 1 188 ? -14.513 5.191 -9.443 1.00 42.78 188 ALA A CA 1
ATOM 1508 C C . ALA A 1 188 ? -14.077 6.652 -9.337 1.00 42.78 188 ALA A C 1
ATOM 1510 O O . ALA A 1 188 ? -13.231 6.972 -8.496 1.00 42.78 188 ALA A O 1
ATOM 1511 N N . ASP A 1 189 ? -14.520 7.472 -10.290 1.00 33.84 189 ASP A N 1
ATOM 1512 C CA . ASP A 1 189 ? -14.185 8.883 -10.342 1.00 33.84 189 ASP A CA 1
ATOM 1513 C C . ASP A 1 189 ? -14.583 9.456 -8.985 1.00 33.84 189 ASP A C 1
ATOM 1515 O O . ASP A 1 189 ? -15.762 9.547 -8.640 1.00 33.84 189 ASP A O 1
ATOM 1519 N N . SER A 1 190 ? -13.576 9.737 -8.160 1.00 29.28 190 SER A N 1
ATOM 1520 C CA . SER A 1 190 ? -13.787 10.553 -6.980 1.00 29.28 190 SER A CA 1
ATOM 1521 C C . SER A 1 190 ? -14.056 11.961 -7.513 1.00 29.28 190 SER A C 1
ATOM 1523 O O . SER A 1 190 ? -13.258 12.420 -8.338 1.00 29.28 190 SER A O 1
ATOM 1525 N N . PRO A 1 191 ? -15.178 12.594 -7.134 1.00 34.81 191 PRO A N 1
ATOM 1526 C CA . PRO A 1 191 ? -15.527 13.931 -7.605 1.00 34.81 191 PRO A CA 1
ATOM 1527 C C . PRO A 1 191 ? -14.439 14.969 -7.300 1.00 34.81 191 PRO A C 1
ATOM 1529 O O . PRO A 1 191 ? -13.694 14.791 -6.307 1.00 34.81 191 PRO A O 1
#

Foldseek 3Di:
DQLLLLLQVLLVVLPVVQPPDFFLVCSCVVPVQQNDFDRDDPNDTHGSCCSPVVPDCVPPLDVLSQLARFNQFPLGHDHDPDDDDPVCNVVVSLVSLLVQQADCSAWDDDQLETEHECSCVVCVVSQQVDDDPVQDDDPQARSVLSSSLVSHDPVRSVSDDSSRHYDYDDGGRTGQADPVPRHRDDDPPDD

pLDDT: mean 82.25, std 13.9, range [29.28, 95.94]